Protein AF-F4WHQ5-F1 (afdb_monomer)

pLDDT: mean 81.62, std 13.64, range [34.94, 96.69]

Solvent-accessible surface area (backbone atoms only — not comparable to full-atom values): 12099 Å² total; per-residue (Å²): 137,85,80,52,72,68,59,52,54,53,51,53,51,46,47,73,72,69,55,83,74,85,75,80,76,93,69,87,70,85,76,71,84,60,76,42,69,69,52,53,50,53,53,50,54,50,41,74,75,41,78,82,66,47,67,65,56,49,30,57,70,75,39,78,72,70,38,55,60,64,52,55,51,46,45,39,38,71,75,65,67,49,73,89,80,78,83,80,85,61,77,94,73,68,54,71,67,56,50,51,51,53,52,50,35,59,74,70,68,55,85,80,76,92,74,71,85,93,45,50,73,76,32,66,57,60,64,48,50,46,50,54,47,50,60,74,51,54,96,61,88,70,97,46,71,66,58,50,51,51,53,48,50,48,57,61,69,69,59,49,70,66,55,52,54,51,50,56,53,51,50,52,53,44,55,53,49,27,59,76,55,74,68,49,83,80,78,76,88,86,120

Secondary structure (DSSP, 8-state):
----HHHHHHHHHHHHTT----SPP---PPP-TT--HHHHHHHHHHHHH-TT--HHHHHHHHHTTSS-HHHHHHHHHHTS---------S-SS--HHHHHHHHHHHHTTPPPPP--TT-GGG-HIIIIIHHHHHHHHTT---SSHHHHHHHHHHHHHT--HHHHHHHHHHHHHHHHHHHHTTT--------

Mean predicted aligned error: 18.32 Å

InterPro domains:
  IPR036397 Ribonuclease H superfamily [G3DSA:3.30.420.10] (63-187)
  IPR052709 Transposase-Methyltransferase Hybrid [PTHR46060] (4-107)

Sequence (191 aa):
MNLSRARVFEWFKRFQDSREDVEDDSRPGRPSTSKTDDNIETIGNLIRSDRRLSIRAIDETVGCGWIDKECVRQILHNNFNMKKVCAKMVPKILTFEQQEARKNLSKYSISVLDHPPYSPDLAPCDFYLFPKVKSALKGTRFESVEAVKEKAARVLKELTEEDFQHCFKQWKIRMERCRDRGGVYIEGDNK

Radius of gyration: 34.53 Å; Cα contacts (8 Å, |Δi|>4): 87; chains: 1; bounding box: 89×27×87 Å

Foldseek 3Di:
DDDDPVRVVVVVVVVVVPPPDPDDPDDDDDPPPQPDPVLLVLLVVVCVVPVPDDLVNSCCPRPVNPHDSVSSVCSCCPVVVDDDDDPPPDDPDDDPVRVVVVVVCVVVVPDDDDDDPPALVLPLCNVPVVVQLCVQCPPDDDPDPVRSVVSSVVSVVPDDPVSVVVSVVVNVVSVVVCVVVVNDHDPDPDD

Structure (mmCIF, N/CA/C/O backbone):
data_AF-F4WHQ5-F1
#
_entry.id   AF-F4WHQ5-F1
#
loop_
_atom_site.group_PDB
_atom_site.id
_atom_site.type_symbol
_atom_site.label_atom_id
_atom_site.label_alt_id
_atom_site.label_comp_id
_atom_site.label_asym_id
_atom_site.label_entity_id
_atom_site.label_seq_id
_atom_site.pdbx_PDB_ins_code
_atom_site.Cartn_x
_atom_site.Cartn_y
_atom_site.Cartn_z
_atom_site.occupancy
_atom_site.B_iso_or_equiv
_atom_site.auth_seq_id
_atom_site.auth_comp_id
_atom_site.auth_asym_id
_atom_site.auth_atom_id
_atom_site.pdbx_PDB_model_num
ATOM 1 N N . MET A 1 1 ? 67.402 -5.391 -34.324 1.00 41.03 1 MET A N 1
ATOM 2 C CA . MET A 1 1 ? 66.263 -5.677 -35.224 1.00 41.03 1 MET A CA 1
ATOM 3 C C . MET A 1 1 ? 66.829 -6.079 -36.575 1.00 41.03 1 MET A C 1
ATOM 5 O O . MET A 1 1 ? 67.510 -5.259 -37.169 1.00 41.03 1 MET A O 1
ATOM 9 N N . ASN A 1 2 ? 66.611 -7.313 -37.038 1.00 51.38 2 ASN A N 1
ATOM 10 C CA . ASN A 1 2 ? 67.012 -7.732 -38.387 1.00 51.38 2 ASN A CA 1
ATOM 11 C C . ASN A 1 2 ? 65.803 -7.599 -39.320 1.00 51.38 2 ASN A C 1
ATOM 13 O O . ASN A 1 2 ? 64.806 -8.295 -39.125 1.00 51.38 2 ASN A O 1
ATOM 17 N N . LEU A 1 3 ? 65.870 -6.696 -40.303 1.00 68.38 3 LEU A N 1
ATOM 18 C CA . LEU A 1 3 ? 64.883 -6.648 -41.384 1.00 68.38 3 LEU A CA 1
ATOM 19 C C . LEU A 1 3 ? 65.030 -7.904 -42.253 1.00 68.38 3 LEU A C 1
ATOM 21 O O . LEU A 1 3 ? 66.141 -8.326 -42.573 1.00 68.38 3 LEU A O 1
ATOM 25 N N . SER A 1 4 ? 63.910 -8.508 -42.649 1.00 80.88 4 SER A N 1
ATOM 26 C CA . SER A 1 4 ? 63.929 -9.673 -43.536 1.00 80.88 4 SER A CA 1
ATOM 27 C C . SER A 1 4 ? 64.404 -9.285 -44.940 1.00 80.88 4 SER A C 1
ATOM 29 O O . SER A 1 4 ? 64.131 -8.184 -45.419 1.00 80.88 4 SER A O 1
ATOM 31 N N . ARG A 1 5 ? 65.077 -10.208 -45.643 1.00 77.94 5 ARG A N 1
ATOM 32 C CA . ARG A 1 5 ? 65.596 -9.977 -47.005 1.00 77.94 5 ARG A CA 1
ATOM 33 C C . ARG A 1 5 ? 64.512 -9.459 -47.961 1.00 77.94 5 ARG A C 1
ATOM 35 O O . ARG A 1 5 ? 64.773 -8.541 -48.725 1.00 77.94 5 ARG A O 1
ATOM 42 N N . ALA A 1 6 ? 63.287 -9.976 -47.865 1.00 77.19 6 ALA A N 1
ATOM 43 C CA . ALA A 1 6 ? 62.153 -9.519 -48.673 1.00 77.19 6 ALA A CA 1
ATOM 44 C C . ALA A 1 6 ? 61.799 -8.040 -48.425 1.00 77.19 6 ALA A C 1
ATOM 46 O O . ALA A 1 6 ? 61.630 -7.287 -49.380 1.00 77.19 6 ALA A O 1
ATOM 47 N N . ARG A 1 7 ? 61.769 -7.607 -47.156 1.00 76.75 7 ARG A N 1
ATOM 48 C CA . ARG A 1 7 ? 61.522 -6.204 -46.783 1.00 76.75 7 ARG A CA 1
ATOM 49 C C . ARG A 1 7 ? 62.624 -5.283 -47.302 1.00 76.75 7 ARG A C 1
ATOM 51 O O . ARG A 1 7 ? 62.324 -4.184 -47.745 1.00 76.75 7 ARG A O 1
ATOM 58 N N . VAL A 1 8 ? 63.879 -5.737 -47.287 1.00 78.12 8 VAL A N 1
ATOM 59 C CA . VAL A 1 8 ? 65.016 -4.968 -47.820 1.00 78.12 8 VAL A CA 1
ATOM 60 C C . VAL A 1 8 ? 64.894 -4.771 -49.334 1.00 78.12 8 VAL A C 1
ATOM 62 O O . VAL A 1 8 ? 65.074 -3.656 -49.811 1.00 78.12 8 VAL A O 1
ATOM 65 N N . PHE A 1 9 ? 64.537 -5.814 -50.090 1.00 82.31 9 PHE A N 1
ATOM 66 C CA . PHE A 1 9 ? 64.338 -5.700 -51.542 1.00 82.31 9 PHE A CA 1
ATOM 67 C C . PHE A 1 9 ? 63.131 -4.831 -51.912 1.00 82.31 9 PHE A C 1
ATOM 69 O O . PHE A 1 9 ? 63.199 -4.072 -52.874 1.00 82.31 9 PHE A O 1
ATOM 76 N N . GLU A 1 10 ? 62.045 -4.909 -51.143 1.00 79.12 10 GLU A N 1
ATOM 77 C CA . GLU A 1 10 ? 60.871 -4.054 -51.334 1.00 79.12 10 GLU A CA 1
ATOM 78 C C . GLU A 1 10 ? 61.208 -2.574 -51.104 1.00 79.12 10 GLU A C 1
ATOM 80 O O . GLU A 1 10 ? 60.866 -1.731 -51.930 1.00 79.12 10 GLU A O 1
ATOM 85 N N . TRP A 1 11 ? 61.937 -2.263 -50.028 1.00 74.88 11 TRP A N 1
ATOM 86 C CA . TRP A 1 11 ? 62.406 -0.905 -49.745 1.00 74.88 11 TRP A CA 1
ATOM 87 C C . TRP A 1 11 ? 63.387 -0.394 -50.802 1.00 74.88 11 TRP A C 1
ATOM 89 O O . TRP A 1 11 ? 63.248 0.733 -51.263 1.00 74.88 11 TRP A O 1
ATOM 99 N N . PHE A 1 12 ? 64.334 -1.229 -51.235 1.00 79.88 12 PHE A N 1
ATOM 100 C CA . PHE A 1 12 ? 65.288 -0.873 -52.287 1.00 79.88 12 PHE A CA 1
ATOM 101 C C . PHE A 1 12 ? 64.588 -0.549 -53.615 1.00 79.88 12 PHE A C 1
ATOM 103 O O . PHE A 1 12 ? 64.932 0.432 -54.270 1.00 79.88 12 PHE A O 1
ATOM 110 N N . LYS A 1 13 ? 63.563 -1.328 -53.984 1.00 82.25 13 LYS A N 1
ATOM 111 C CA . LYS A 1 13 ? 62.758 -1.077 -55.185 1.00 82.25 13 LYS A CA 1
ATOM 112 C C . LYS A 1 13 ? 61.955 0.224 -55.070 1.00 82.25 13 LYS A C 1
ATOM 114 O O . LYS A 1 13 ? 62.000 1.044 -55.976 1.00 82.25 13 LYS A O 1
ATOM 119 N N . ARG A 1 14 ? 61.295 0.454 -53.928 1.00 76.38 14 ARG A N 1
ATOM 120 C CA . ARG A 1 14 ? 60.548 1.698 -53.655 1.00 76.38 14 ARG A CA 1
ATOM 121 C C . ARG A 1 14 ? 61.443 2.944 -53.670 1.00 76.38 14 ARG A C 1
ATOM 123 O O . ARG A 1 14 ? 60.988 4.005 -54.078 1.00 76.38 14 ARG A O 1
ATOM 130 N N . PHE A 1 15 ? 62.701 2.811 -53.251 1.00 78.00 15 PHE A N 1
ATOM 131 C CA . PHE A 1 15 ? 63.693 3.885 -53.307 1.00 78.00 15 PHE A CA 1
ATOM 132 C C . PHE A 1 15 ? 64.170 4.172 -54.742 1.00 78.00 15 PHE A C 1
ATOM 134 O O . PHE A 1 15 ? 64.308 5.332 -55.115 1.00 78.00 15 PHE A O 1
ATOM 141 N N . GLN A 1 16 ? 64.375 3.138 -55.572 1.00 79.62 16 GLN A N 1
ATOM 142 C CA . GLN A 1 16 ? 64.683 3.320 -57.001 1.00 79.62 16 GLN A CA 1
ATOM 143 C C . GLN A 1 16 ? 63.534 3.981 -57.778 1.00 79.62 16 GLN A C 1
ATOM 145 O O . GLN A 1 16 ? 63.801 4.748 -58.698 1.00 79.62 16 GLN A O 1
ATOM 150 N N . ASP A 1 17 ? 62.285 3.746 -57.368 1.00 81.31 17 ASP A N 1
ATOM 151 C CA . ASP A 1 17 ? 61.075 4.332 -57.965 1.00 81.31 17 ASP A CA 1
ATOM 152 C C . ASP A 1 17 ? 60.758 5.760 -57.434 1.00 81.31 17 ASP A C 1
ATOM 154 O O . ASP A 1 17 ? 59.612 6.205 -57.460 1.00 81.31 17 ASP A O 1
ATOM 158 N N . SER A 1 18 ? 61.776 6.495 -56.959 1.00 73.19 18 SER A N 1
ATOM 159 C CA . SER A 1 18 ? 61.726 7.912 -56.538 1.00 73.19 18 SER A CA 1
ATOM 160 C C . SER A 1 18 ? 60.845 8.255 -55.321 1.00 73.19 18 SER A C 1
ATOM 162 O O . SER A 1 18 ? 60.435 9.407 -55.164 1.00 73.19 18 SER A O 1
ATOM 164 N N . ARG A 1 19 ? 60.575 7.312 -54.403 1.00 63.03 19 ARG A N 1
ATOM 165 C CA . ARG A 1 19 ? 59.965 7.648 -53.098 1.00 63.03 19 ARG A CA 1
ATOM 166 C C . ARG A 1 19 ? 61.016 8.277 -52.172 1.00 63.03 19 ARG A C 1
ATOM 168 O O . ARG A 1 19 ? 61.774 7.563 -51.522 1.00 63.03 19 ARG A O 1
ATOM 175 N N . GLU A 1 20 ? 61.036 9.606 -52.101 1.00 64.12 20 GLU A N 1
ATOM 176 C CA . GLU A 1 20 ? 61.894 10.384 -51.181 1.00 64.12 20 GLU A CA 1
ATOM 177 C C . GLU A 1 20 ? 61.248 10.631 -49.803 1.00 64.12 20 GLU A C 1
ATOM 179 O O . GLU A 1 20 ? 61.899 11.126 -48.885 1.00 64.12 20 GLU A O 1
ATOM 184 N N . ASP A 1 21 ? 59.973 10.266 -49.643 1.00 70.69 21 ASP A N 1
ATOM 185 C CA . ASP A 1 21 ? 59.216 10.450 -48.406 1.00 70.69 21 ASP A CA 1
ATOM 186 C C . ASP A 1 21 ? 59.490 9.327 -47.383 1.00 70.69 21 ASP A C 1
ATOM 188 O O . ASP A 1 21 ? 59.456 8.131 -47.709 1.00 70.69 21 ASP A O 1
ATOM 192 N N . VAL A 1 22 ? 59.761 9.725 -46.138 1.00 65.38 22 VAL A N 1
ATOM 193 C CA . VAL A 1 22 ? 60.083 8.851 -44.994 1.00 65.38 22 VAL A CA 1
ATOM 194 C C . VAL A 1 22 ? 58.830 8.514 -44.179 1.00 65.38 22 VAL A C 1
ATOM 196 O O . VAL A 1 22 ? 58.865 7.607 -43.346 1.00 65.38 22 VAL A O 1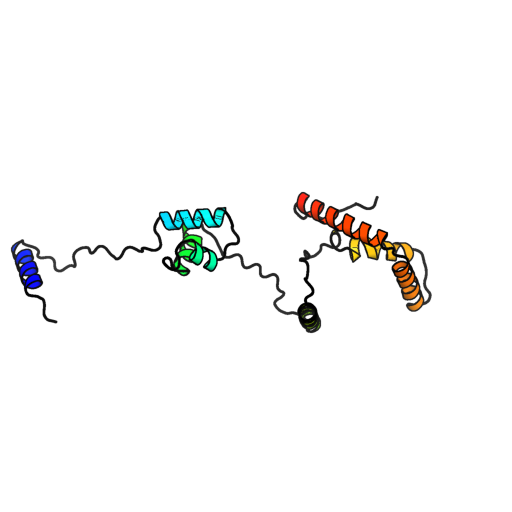
ATOM 199 N N . GLU A 1 23 ? 57.710 9.186 -44.445 1.00 72.94 23 GLU A N 1
ATOM 200 C CA . GLU A 1 23 ? 56.469 8.969 -43.713 1.00 72.94 23 GLU A CA 1
ATOM 201 C C . GLU A 1 23 ? 55.871 7.572 -43.955 1.00 72.94 23 GLU A C 1
ATOM 203 O O . GLU A 1 23 ? 56.047 6.924 -45.001 1.00 72.94 23 GLU A O 1
ATOM 208 N N . ASP A 1 24 ? 55.176 7.081 -42.929 1.00 65.19 24 ASP A N 1
ATOM 209 C CA . ASP A 1 24 ? 54.508 5.782 -42.937 1.00 65.19 24 ASP A CA 1
ATOM 210 C C . ASP A 1 24 ? 53.312 5.824 -43.911 1.00 65.19 24 ASP A C 1
ATOM 212 O O . ASP A 1 24 ? 52.454 6.704 -43.824 1.00 65.19 24 ASP A O 1
ATOM 216 N N . ASP A 1 25 ? 53.217 4.850 -44.826 1.00 69.75 25 ASP A N 1
ATOM 217 C CA . ASP A 1 25 ? 52.047 4.725 -45.707 1.00 69.75 25 ASP A CA 1
ATOM 218 C C . ASP A 1 25 ? 50.762 4.583 -44.872 1.00 69.75 25 ASP A C 1
ATOM 220 O O . ASP A 1 25 ? 50.755 3.942 -43.815 1.00 69.75 25 ASP A O 1
ATOM 224 N N . SER A 1 26 ? 49.645 5.116 -45.379 1.00 61.72 26 SER A N 1
ATOM 225 C CA . SER A 1 26 ? 48.336 4.967 -44.735 1.00 61.72 26 SER A CA 1
ATOM 226 C C . SER A 1 26 ? 48.018 3.492 -44.481 1.00 61.72 26 SER A C 1
ATOM 228 O O . SER A 1 26 ? 47.812 2.707 -45.408 1.00 61.72 26 SER A O 1
ATOM 230 N N . ARG A 1 27 ? 47.960 3.108 -43.202 1.00 67.81 27 ARG A N 1
ATOM 231 C CA . ARG A 1 27 ? 47.575 1.757 -42.783 1.00 67.81 27 ARG A CA 1
ATOM 232 C C . ARG A 1 27 ? 46.071 1.727 -42.510 1.00 67.81 27 ARG A C 1
ATOM 234 O O . ARG A 1 27 ? 45.597 2.560 -41.736 1.00 67.81 27 ARG A O 1
ATOM 241 N N . PRO A 1 28 ? 45.308 0.764 -43.053 1.00 53.25 28 PRO A N 1
ATOM 242 C CA . PRO A 1 28 ? 43.952 0.531 -42.581 1.00 53.25 28 PRO A CA 1
ATOM 243 C C . PRO A 1 28 ? 44.035 0.075 -41.119 1.00 53.25 28 PRO A C 1
ATOM 245 O O . PRO A 1 28 ? 44.588 -0.981 -40.808 1.00 53.25 28 PRO A O 1
ATOM 248 N N . GLY A 1 29 ? 43.551 0.912 -40.199 1.00 58.12 29 GLY A N 1
ATOM 249 C CA . GLY A 1 29 ? 43.440 0.553 -38.788 1.00 58.12 29 GLY A CA 1
ATOM 250 C C . GLY A 1 29 ? 42.530 -0.665 -38.590 1.00 58.12 29 GLY A C 1
ATOM 251 O O . GLY A 1 29 ? 41.719 -1.003 -39.451 1.00 58.12 29 GLY A O 1
ATOM 252 N N . ARG A 1 30 ? 42.647 -1.334 -37.437 1.00 51.53 30 ARG A N 1
ATOM 253 C CA . ARG A 1 30 ? 41.780 -2.469 -37.080 1.00 51.53 30 ARG A CA 1
ATOM 254 C C . ARG A 1 30 ? 40.311 -2.007 -37.043 1.00 51.53 30 ARG A C 1
ATOM 256 O O . ARG A 1 30 ? 40.007 -1.126 -36.237 1.00 51.53 30 ARG A O 1
ATOM 26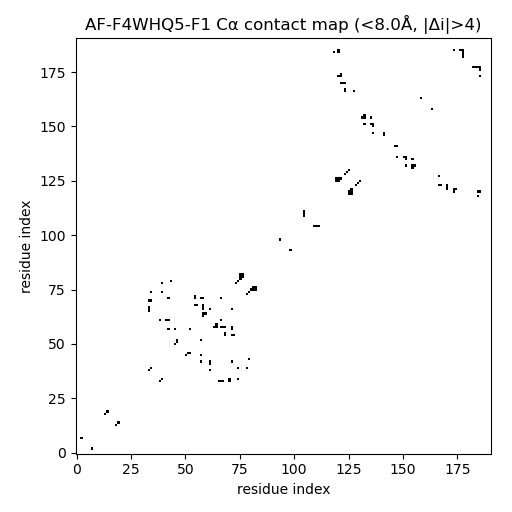3 N N . PRO A 1 31 ? 39.395 -2.594 -37.834 1.00 51.84 31 PRO A N 1
ATOM 264 C CA . PRO A 1 31 ? 37.973 -2.282 -37.734 1.00 51.84 31 PRO A CA 1
ATOM 265 C C . PRO A 1 31 ? 37.464 -2.608 -36.328 1.00 51.84 31 PRO A C 1
ATOM 267 O O . PRO A 1 31 ? 37.788 -3.662 -35.774 1.00 51.84 31 PRO A O 1
ATOM 270 N N . SER A 1 32 ? 36.671 -1.715 -35.734 1.00 52.25 32 SER A N 1
ATOM 271 C CA . SER A 1 32 ? 35.958 -2.016 -34.492 1.00 52.25 32 SER A CA 1
ATOM 272 C C . SER A 1 32 ? 34.839 -3.006 -34.821 1.00 52.25 32 SER A C 1
ATOM 274 O O . SER A 1 32 ? 33.744 -2.611 -35.203 1.00 52.25 32 SER A O 1
ATOM 276 N N . THR A 1 33 ? 35.127 -4.304 -34.716 1.00 56.88 33 THR A N 1
ATOM 277 C CA . THR A 1 33 ? 34.205 -5.396 -35.085 1.00 56.88 33 THR A CA 1
ATOM 278 C C . THR A 1 33 ? 32.921 -5.431 -34.251 1.00 56.88 33 THR A C 1
ATOM 280 O O . THR A 1 33 ? 32.013 -6.194 -34.559 1.00 56.88 33 THR A O 1
ATOM 283 N N . SER A 1 34 ? 32.834 -4.639 -33.180 1.00 60.19 34 SER A N 1
ATOM 284 C CA . SER A 1 34 ? 31.716 -4.656 -32.240 1.00 60.19 34 SER A CA 1
ATOM 285 C C . SER A 1 34 ? 30.614 -3.632 -32.552 1.00 60.19 34 SER A C 1
ATOM 287 O O . SER A 1 34 ? 29.495 -3.820 -32.078 1.00 60.19 34 SER A O 1
ATOM 289 N N . LYS A 1 35 ? 30.872 -2.603 -33.376 1.00 69.00 35 LYS A N 1
ATOM 290 C CA . LYS A 1 35 ? 29.912 -1.528 -33.728 1.00 69.00 35 LYS A CA 1
ATOM 291 C C . LYS A 1 35 ? 29.462 -1.564 -35.194 1.00 69.00 35 LYS A C 1
ATOM 293 O O . LYS A 1 35 ? 29.373 -0.523 -35.836 1.00 69.00 35 LYS A O 1
ATOM 298 N N . THR A 1 36 ? 29.227 -2.750 -35.736 1.00 77.25 36 THR A N 1
ATOM 299 C CA . THR A 1 36 ? 28.633 -2.900 -37.072 1.00 77.25 36 THR A CA 1
ATOM 300 C C . THR A 1 36 ? 27.170 -2.448 -37.062 1.00 77.25 36 THR A C 1
ATOM 302 O O . THR A 1 36 ? 26.495 -2.590 -36.039 1.00 77.25 36 THR A O 1
ATOM 305 N N . ASP A 1 37 ? 26.667 -1.951 -38.192 1.00 78.31 37 ASP A N 1
ATOM 306 C CA . ASP A 1 37 ? 25.262 -1.547 -38.345 1.00 78.31 37 ASP A CA 1
ATOM 307 C C . ASP A 1 37 ? 24.284 -2.688 -38.008 1.00 78.31 37 ASP A C 1
ATOM 309 O O . ASP A 1 37 ? 23.310 -2.460 -37.292 1.00 78.31 37 ASP A O 1
ATOM 313 N N . ASP A 1 38 ? 24.620 -3.933 -38.365 1.00 81.44 38 ASP A N 1
ATOM 314 C CA . ASP A 1 38 ? 23.852 -5.139 -38.011 1.00 81.44 38 ASP A CA 1
ATOM 315 C C . ASP A 1 38 ? 23.676 -5.311 -36.488 1.00 81.44 38 ASP A C 1
ATOM 317 O O . ASP A 1 38 ? 22.600 -5.665 -35.992 1.00 81.44 38 ASP A O 1
ATOM 321 N N . ASN A 1 39 ? 24.726 -5.019 -35.711 1.00 79.56 39 ASN A N 1
ATOM 322 C CA . ASN A 1 39 ? 24.683 -5.113 -34.249 1.00 79.56 39 ASN A CA 1
ATOM 323 C C . ASN A 1 39 ? 23.812 -4.002 -33.660 1.00 79.56 39 ASN A C 1
ATOM 325 O O . ASN A 1 39 ? 23.069 -4.230 -32.703 1.00 79.56 39 ASN A O 1
ATOM 329 N N . ILE A 1 40 ? 23.900 -2.796 -34.229 1.00 83.25 40 ILE A N 1
ATOM 330 C CA . ILE A 1 40 ? 23.085 -1.650 -33.819 1.00 83.25 40 ILE A CA 1
ATOM 331 C C . ILE A 1 40 ? 21.609 -1.953 -34.090 1.00 83.25 40 ILE A C 1
ATOM 333 O O . ILE A 1 40 ? 20.775 -1.745 -33.207 1.00 83.25 40 ILE A O 1
ATOM 337 N N . GLU A 1 41 ? 21.283 -2.499 -35.261 1.00 85.94 41 GLU A N 1
ATOM 338 C CA . GLU A 1 41 ? 19.919 -2.884 -35.617 1.00 85.94 41 GLU A CA 1
ATOM 339 C C . GLU A 1 41 ? 19.372 -3.975 -34.688 1.00 85.94 41 GLU A C 1
ATOM 341 O O . GLU A 1 41 ? 18.280 -3.824 -34.131 1.00 85.94 41 GLU A O 1
ATOM 346 N N . THR A 1 42 ? 20.153 -5.028 -34.440 1.00 85.94 42 THR A N 1
ATOM 347 C CA . THR A 1 42 ? 19.757 -6.139 -33.562 1.00 85.94 42 THR A CA 1
ATOM 348 C C . THR A 1 42 ? 19.489 -5.662 -32.132 1.00 85.94 42 THR A C 1
ATOM 350 O O . THR A 1 42 ? 18.442 -5.966 -31.552 1.00 85.94 42 THR A O 1
ATOM 353 N N . ILE A 1 43 ? 20.390 -4.845 -31.573 1.00 86.06 43 ILE A N 1
ATOM 354 C CA . ILE A 1 43 ? 20.209 -4.220 -30.254 1.00 86.06 43 ILE A CA 1
ATOM 355 C C . ILE A 1 43 ? 18.957 -3.332 -30.250 1.00 86.06 43 ILE A C 1
ATOM 357 O O . ILE A 1 43 ? 18.161 -3.388 -29.310 1.00 86.06 43 ILE A O 1
ATOM 361 N N . GLY A 1 44 ? 18.739 -2.552 -31.311 1.00 85.44 44 GLY A N 1
ATOM 362 C CA . GLY A 1 44 ? 17.551 -1.718 -31.474 1.00 85.44 44 GLY A CA 1
ATOM 363 C C . GLY A 1 44 ? 16.250 -2.523 -31.448 1.00 85.44 44 GLY A C 1
ATOM 364 O O . GLY A 1 44 ? 15.306 -2.144 -30.755 1.00 85.44 44 GLY A O 1
ATOM 365 N N . ASN A 1 45 ? 16.204 -3.653 -32.152 1.00 87.81 45 ASN A N 1
ATOM 366 C CA . ASN A 1 45 ? 15.037 -4.537 -32.192 1.00 87.81 45 ASN A CA 1
ATOM 367 C C . ASN A 1 45 ? 14.735 -5.151 -30.815 1.00 87.81 45 ASN A C 1
ATOM 369 O O . ASN A 1 45 ? 13.575 -5.180 -30.393 1.00 87.81 45 ASN A O 1
ATOM 373 N N . LEU A 1 46 ? 15.770 -5.559 -30.074 1.00 87.06 46 LEU A N 1
ATOM 374 C CA . LEU A 1 46 ? 15.619 -6.102 -28.720 1.00 87.06 46 LEU A CA 1
ATOM 375 C C . LEU A 1 46 ? 15.056 -5.071 -27.742 1.00 87.06 46 LEU A C 1
ATOM 377 O O . LEU A 1 46 ? 14.114 -5.366 -27.013 1.00 87.06 46 LEU A O 1
ATOM 381 N N . ILE A 1 47 ? 15.575 -3.843 -27.764 1.00 85.81 47 ILE A N 1
ATOM 382 C CA . ILE A 1 47 ? 15.110 -2.770 -26.873 1.00 85.81 47 ILE A CA 1
ATOM 383 C C . ILE A 1 47 ? 13.674 -2.354 -27.195 1.00 85.81 47 ILE A C 1
ATOM 385 O O . ILE A 1 47 ? 12.905 -2.048 -26.283 1.00 85.81 47 ILE A O 1
ATOM 389 N N . ARG A 1 48 ? 13.309 -2.299 -28.485 1.00 84.44 48 ARG A N 1
ATOM 390 C CA . ARG A 1 48 ? 11.932 -1.982 -28.894 1.00 84.44 48 ARG A CA 1
ATOM 391 C C . ARG A 1 48 ? 10.950 -3.071 -28.459 1.00 84.44 48 ARG A C 1
ATOM 393 O O . ARG A 1 48 ? 9.810 -2.741 -28.151 1.00 84.44 48 ARG A O 1
ATOM 400 N N . SER A 1 49 ? 11.401 -4.323 -28.403 1.00 85.31 49 SER A N 1
ATOM 401 C CA . SER A 1 49 ? 10.606 -5.453 -27.910 1.00 85.31 49 SER A CA 1
ATOM 402 C C . SER A 1 49 ? 10.464 -5.427 -26.385 1.00 85.31 49 SER A C 1
ATOM 404 O O . SER A 1 49 ? 9.356 -5.546 -25.871 1.00 85.31 49 SER A O 1
ATOM 406 N N . ASP A 1 50 ? 11.564 -5.215 -25.655 1.00 80.00 50 ASP A N 1
ATOM 407 C CA . ASP A 1 50 ? 11.554 -5.045 -24.202 1.00 80.00 50 ASP A CA 1
ATOM 408 C C . ASP A 1 50 ? 12.577 -3.994 -23.737 1.00 80.00 50 ASP A C 1
ATOM 410 O O . ASP A 1 50 ? 13.792 -4.204 -23.685 1.00 80.00 50 ASP A O 1
ATOM 414 N N . ARG A 1 51 ? 12.055 -2.841 -23.304 1.00 79.88 51 ARG A N 1
ATOM 415 C CA . ARG A 1 51 ? 12.853 -1.716 -22.799 1.00 79.88 51 ARG A CA 1
ATOM 416 C C . ARG A 1 51 ? 13.482 -1.985 -21.421 1.00 79.88 51 ARG A C 1
ATOM 418 O O . ARG A 1 51 ? 14.307 -1.190 -20.969 1.00 79.88 51 ARG A O 1
ATOM 425 N N . ARG A 1 52 ? 13.089 -3.055 -20.721 1.00 79.88 52 ARG A N 1
ATOM 426 C CA . ARG A 1 52 ? 13.596 -3.413 -19.383 1.00 79.88 52 ARG A CA 1
ATOM 427 C C . ARG A 1 52 ? 14.819 -4.328 -19.425 1.00 79.88 52 ARG A C 1
ATOM 429 O O . ARG A 1 52 ? 15.391 -4.599 -18.367 1.00 79.88 52 ARG A O 1
ATOM 436 N N . LEU A 1 53 ? 15.241 -4.771 -20.611 1.00 83.00 53 LEU A N 1
ATOM 437 C CA . LEU A 1 53 ? 16.404 -5.637 -20.765 1.00 83.00 53 LEU A CA 1
ATOM 438 C C . LEU A 1 53 ? 17.668 -4.999 -20.177 1.00 83.00 53 LEU A C 1
ATOM 440 O O . LEU A 1 53 ? 17.991 -3.829 -20.398 1.00 83.00 53 LEU A O 1
ATOM 444 N N . SER A 1 54 ? 18.403 -5.796 -19.404 1.00 83.94 54 SER A N 1
ATOM 445 C CA . SER A 1 54 ? 19.686 -5.375 -18.851 1.00 83.94 54 SER A CA 1
ATOM 446 C C . SER A 1 54 ? 20.785 -5.451 -19.912 1.00 83.94 54 SER A C 1
ATOM 448 O O . SER A 1 54 ? 20.722 -6.277 -20.817 1.00 83.94 54 SER A O 1
ATOM 450 N N . ILE A 1 55 ? 21.853 -4.661 -19.753 1.00 84.12 55 ILE A N 1
ATOM 451 C CA . ILE A 1 55 ? 23.041 -4.732 -20.628 1.00 84.12 55 ILE A CA 1
ATOM 452 C C . ILE A 1 55 ? 23.594 -6.166 -20.708 1.00 84.12 55 ILE A C 1
ATOM 454 O O . ILE A 1 55 ? 24.046 -6.578 -21.767 1.00 84.12 55 ILE A O 1
ATOM 458 N N . ARG A 1 56 ? 23.526 -6.934 -19.607 1.00 82.94 56 ARG A N 1
ATOM 459 C CA . ARG A 1 56 ? 23.963 -8.340 -19.573 1.00 82.94 56 ARG A CA 1
ATOM 460 C C . ARG A 1 56 ? 23.058 -9.248 -20.405 1.00 82.94 56 ARG A C 1
ATOM 462 O O . ARG A 1 56 ? 23.568 -10.056 -21.159 1.00 82.94 56 ARG A O 1
ATOM 469 N N . ALA A 1 57 ? 21.742 -9.068 -20.309 1.00 83.12 57 ALA A N 1
ATOM 470 C CA . ALA A 1 57 ? 20.790 -9.845 -21.100 1.00 83.12 57 ALA A CA 1
ATOM 471 C C . ALA A 1 57 ? 20.930 -9.544 -22.601 1.00 83.12 57 ALA A C 1
ATOM 473 O O . ALA A 1 57 ? 20.864 -10.450 -23.423 1.00 83.12 57 ALA A O 1
ATOM 474 N N . ILE A 1 58 ? 21.169 -8.278 -22.963 1.00 84.31 58 ILE A N 1
ATOM 475 C CA . ILE A 1 58 ? 21.396 -7.876 -24.358 1.00 84.31 58 ILE A CA 1
ATOM 476 C C . ILE A 1 58 ? 22.698 -8.491 -24.888 1.00 84.31 58 ILE A C 1
ATOM 478 O O . ILE A 1 58 ? 22.692 -9.071 -25.965 1.00 84.31 58 ILE A O 1
ATOM 482 N N . ASP A 1 59 ? 23.788 -8.421 -24.122 1.00 81.94 59 ASP A N 1
ATOM 483 C CA . ASP A 1 59 ? 25.068 -9.077 -24.438 1.00 81.94 59 ASP A CA 1
ATOM 484 C C . ASP A 1 59 ? 24.899 -10.594 -24.671 1.00 81.94 59 ASP A C 1
ATOM 486 O O . ASP A 1 59 ? 25.283 -11.124 -25.717 1.00 81.94 59 ASP A O 1
ATOM 490 N N . GLU A 1 60 ? 24.211 -11.280 -23.754 1.00 80.56 60 GLU A N 1
ATOM 491 C CA . GLU A 1 60 ? 23.918 -12.716 -23.855 1.00 80.56 60 GLU A CA 1
ATOM 492 C C . GLU A 1 60 ? 23.070 -13.066 -25.091 1.00 80.56 60 GLU A C 1
ATOM 494 O O . GLU A 1 60 ? 23.287 -14.113 -25.701 1.00 80.56 60 GLU A O 1
ATOM 499 N N . THR A 1 61 ? 22.147 -12.184 -25.490 1.00 76.12 61 THR A N 1
ATOM 500 C CA . THR A 1 61 ? 21.210 -12.419 -26.602 1.00 76.12 61 THR A CA 1
ATOM 501 C C . THR A 1 61 ? 21.806 -12.093 -27.971 1.00 76.12 61 THR A C 1
ATOM 503 O O . THR A 1 61 ? 21.542 -12.803 -28.936 1.00 76.12 61 THR A O 1
ATOM 506 N N . VAL A 1 62 ? 22.583 -11.010 -28.086 1.00 73.62 62 VAL A N 1
ATOM 507 C CA . VAL A 1 62 ? 23.057 -10.504 -29.387 1.00 73.62 62 VAL A CA 1
ATOM 508 C C . VAL A 1 62 ? 24.278 -11.266 -29.882 1.00 73.62 62 VAL A C 1
ATOM 510 O O . VAL A 1 62 ? 24.481 -11.347 -31.090 1.00 73.62 62 VAL A O 1
ATOM 513 N N . GLY A 1 63 ? 25.106 -11.820 -28.994 1.00 63.00 63 GLY A N 1
ATOM 514 C CA . GLY A 1 63 ? 26.404 -12.282 -29.470 1.00 63.00 63 GLY A CA 1
ATOM 515 C C . GLY A 1 63 ? 27.114 -13.368 -28.700 1.00 63.00 63 GLY A C 1
ATOM 516 O O . GLY A 1 63 ? 28.275 -13.565 -29.024 1.00 63.00 63 GLY A O 1
ATOM 517 N N . CYS A 1 64 ? 26.530 -14.049 -27.708 1.00 56.28 64 CYS A N 1
ATOM 518 C CA . CYS A 1 64 ? 27.245 -15.104 -26.966 1.00 56.28 64 CYS A CA 1
ATOM 519 C C . CYS A 1 64 ? 28.698 -14.700 -26.576 1.00 56.28 64 CYS A C 1
ATOM 521 O O . CYS A 1 64 ? 29.617 -15.515 -26.664 1.00 56.28 64 CYS A O 1
ATOM 523 N N . GLY A 1 65 ? 28.930 -13.423 -26.227 1.00 57.47 65 GLY A N 1
ATOM 524 C CA . GLY A 1 65 ? 30.250 -12.867 -25.887 1.00 57.47 65 GLY A CA 1
ATOM 525 C C . GLY A 1 65 ? 31.088 -12.233 -27.017 1.00 57.47 65 GLY A C 1
ATOM 526 O O . GLY A 1 65 ? 32.228 -11.854 -26.756 1.00 57.47 65 GLY A O 1
ATOM 527 N N . TRP A 1 66 ? 30.580 -12.081 -28.247 1.00 60.75 66 TRP A N 1
ATOM 528 C CA . TRP A 1 66 ? 31.297 -11.409 -29.354 1.00 60.75 66 TRP A CA 1
ATOM 529 C C . TRP A 1 66 ? 31.256 -9.874 -29.288 1.00 60.75 66 TRP A C 1
ATOM 531 O O . TRP A 1 66 ? 32.099 -9.202 -29.884 1.00 60.75 66 TRP A O 1
ATOM 541 N N . ILE A 1 67 ? 30.295 -9.311 -28.553 1.00 69.19 67 ILE A N 1
ATOM 542 C CA . ILE A 1 67 ? 30.156 -7.870 -28.329 1.00 69.19 67 ILE A CA 1
ATOM 543 C C . ILE A 1 67 ? 30.364 -7.624 -26.846 1.00 69.19 67 ILE A C 1
ATOM 545 O O . ILE A 1 67 ? 29.669 -8.187 -26.012 1.00 69.19 67 ILE A O 1
ATOM 549 N N . ASP A 1 68 ? 31.321 -6.778 -26.493 1.00 75.19 68 ASP A N 1
ATOM 550 C CA . ASP A 1 68 ? 31.569 -6.482 -25.093 1.00 75.19 68 ASP A CA 1
ATOM 551 C C . ASP A 1 68 ? 30.439 -5.620 -24.483 1.00 75.19 68 ASP A C 1
ATOM 553 O O . ASP A 1 68 ? 29.793 -4.803 -25.147 1.00 75.19 68 ASP A O 1
ATOM 557 N N . LYS A 1 69 ? 30.210 -5.774 -23.172 1.00 81.69 69 LYS A N 1
ATOM 558 C CA . LYS A 1 69 ? 29.182 -5.023 -22.414 1.00 81.69 69 LYS A CA 1
ATOM 559 C C . LYS A 1 69 ? 29.344 -3.510 -22.530 1.00 81.69 69 LYS A C 1
ATOM 561 O O . LYS A 1 69 ? 28.367 -2.767 -22.419 1.00 81.69 69 LYS A O 1
ATOM 566 N N . GLU A 1 70 ? 30.577 -3.054 -22.705 1.00 82.25 70 GLU A N 1
ATOM 567 C CA . GLU A 1 70 ? 30.898 -1.645 -22.849 1.00 82.25 70 GLU A CA 1
ATOM 568 C C . GLU A 1 70 ? 30.488 -1.134 -24.242 1.00 82.25 70 GLU A C 1
ATOM 570 O O . GLU A 1 70 ? 29.934 -0.041 -24.343 1.00 82.25 70 GLU A O 1
ATOM 575 N N . CYS A 1 71 ? 30.597 -1.947 -25.291 1.00 81.62 71 CYS A N 1
ATOM 576 C CA . CYS A 1 71 ? 30.055 -1.663 -26.613 1.00 81.62 71 CYS A CA 1
ATOM 577 C C . CYS A 1 71 ? 28.526 -1.565 -26.587 1.00 81.62 71 CYS A C 1
ATOM 579 O O . CYS A 1 71 ? 27.980 -0.568 -27.058 1.00 81.62 71 CYS A O 1
ATOM 581 N N . VAL A 1 72 ? 27.827 -2.509 -25.942 1.00 84.25 72 VAL A N 1
ATOM 582 C CA . VAL A 1 72 ? 26.364 -2.421 -25.757 1.00 84.25 72 VAL A CA 1
ATOM 583 C C . VAL A 1 72 ? 25.991 -1.119 -25.041 1.00 84.25 72 VAL A C 1
ATOM 585 O O . VAL A 1 72 ? 25.100 -0.392 -25.481 1.00 84.25 72 VAL A O 1
ATOM 588 N N . ARG A 1 73 ? 26.713 -0.762 -23.969 1.00 85.75 73 ARG A N 1
ATOM 589 C CA . ARG A 1 73 ? 26.513 0.508 -23.254 1.00 85.75 73 ARG A CA 1
ATOM 590 C C . ARG A 1 73 ? 26.733 1.720 -24.164 1.00 85.75 73 ARG A C 1
ATOM 592 O O . ARG A 1 73 ? 25.968 2.681 -24.088 1.00 85.75 73 ARG A O 1
ATOM 599 N N . GLN A 1 74 ? 27.771 1.697 -24.996 1.00 84.12 74 GLN A N 1
ATOM 600 C CA . GLN A 1 74 ? 28.092 2.782 -25.920 1.00 84.12 74 GLN A CA 1
ATOM 601 C C . GLN A 1 74 ? 27.062 2.911 -27.041 1.00 84.12 74 GLN A C 1
ATOM 603 O O . GLN A 1 74 ? 26.692 4.034 -27.354 1.00 84.12 74 GLN A O 1
ATOM 608 N N . ILE A 1 75 ? 26.555 1.810 -27.597 1.00 86.25 75 ILE A N 1
ATOM 609 C CA . ILE A 1 75 ? 25.495 1.825 -28.617 1.00 86.25 75 ILE A CA 1
ATOM 610 C C . ILE A 1 75 ? 24.206 2.405 -28.023 1.00 86.25 75 ILE A C 1
ATOM 612 O O . ILE A 1 75 ? 23.618 3.332 -28.581 1.00 86.25 75 ILE A O 1
ATOM 616 N N . LEU A 1 76 ? 23.810 1.938 -26.835 1.00 86.44 76 LEU A N 1
ATOM 617 C CA . LEU A 1 76 ? 22.659 2.478 -26.106 1.00 86.44 76 LEU A CA 1
ATOM 618 C C . LEU A 1 76 ? 22.776 3.989 -25.884 1.00 86.44 76 LEU A C 1
ATOM 620 O O . LEU A 1 76 ? 21.819 4.728 -26.104 1.00 86.44 76 LEU A O 1
ATOM 624 N N . HIS A 1 77 ? 23.950 4.451 -25.458 1.00 86.88 77 HIS A N 1
ATOM 625 C CA . HIS A 1 77 ? 24.169 5.853 -25.127 1.00 86.88 77 HIS A CA 1
ATOM 626 C C . HIS A 1 77 ? 24.339 6.746 -26.363 1.00 86.88 77 HIS A C 1
ATOM 628 O O . HIS A 1 77 ? 23.759 7.824 -26.416 1.00 86.88 77 HIS A O 1
ATOM 634 N N . ASN A 1 78 ? 25.128 6.323 -27.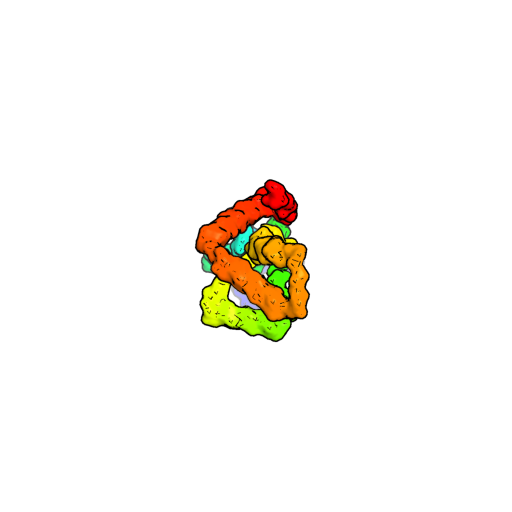348 1.00 86.50 78 ASN A N 1
ATOM 635 C CA . ASN A 1 78 ? 25.552 7.176 -28.458 1.00 86.50 78 ASN A CA 1
ATOM 636 C C . ASN A 1 78 ? 24.621 7.071 -29.670 1.00 86.50 78 ASN A C 1
ATOM 638 O O . ASN A 1 78 ? 24.366 8.084 -30.311 1.00 86.50 78 ASN A O 1
ATOM 642 N N . ASN A 1 79 ? 24.098 5.879 -29.978 1.00 87.75 79 ASN A N 1
ATOM 643 C C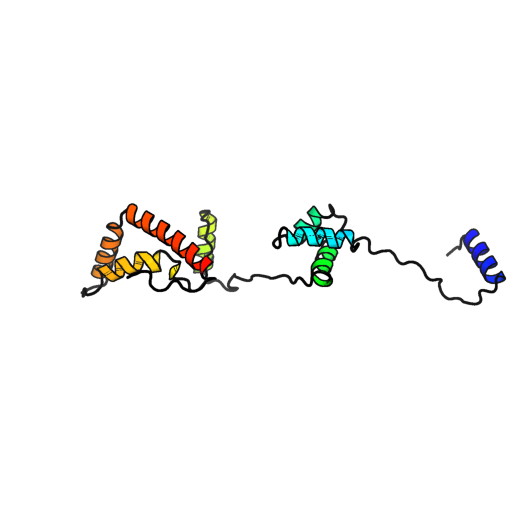A . ASN A 1 79 ? 23.222 5.667 -31.135 1.00 87.75 79 ASN A CA 1
ATOM 644 C C . ASN A 1 79 ? 21.746 5.852 -30.767 1.00 87.75 79 ASN A C 1
ATOM 646 O O . ASN A 1 79 ? 20.993 6.454 -31.525 1.00 87.75 79 ASN A O 1
ATOM 650 N N . PHE A 1 80 ? 21.335 5.370 -29.590 1.00 85.94 80 PHE A N 1
ATOM 651 C CA . PHE A 1 80 ? 19.937 5.439 -29.144 1.00 85.94 80 PHE A CA 1
ATOM 652 C C . PHE A 1 80 ? 19.653 6.559 -28.131 1.00 85.94 80 PHE A C 1
ATOM 654 O O . PHE A 1 80 ? 18.506 6.729 -27.718 1.00 85.94 80 PHE A O 1
ATOM 661 N N . ASN A 1 81 ? 20.671 7.326 -27.716 1.00 84.62 81 ASN A N 1
ATOM 662 C CA . ASN A 1 81 ? 20.563 8.398 -26.714 1.00 84.62 81 ASN A CA 1
ATOM 663 C C . ASN A 1 81 ? 19.878 7.953 -25.402 1.00 84.62 81 ASN A C 1
ATOM 665 O O . ASN A 1 81 ? 19.189 8.721 -24.723 1.00 84.62 81 ASN A O 1
ATOM 669 N N . MET A 1 82 ? 20.037 6.679 -25.038 1.00 83.56 82 MET A N 1
ATOM 670 C CA . MET A 1 82 ? 19.425 6.101 -23.851 1.00 83.56 82 MET A CA 1
ATOM 671 C C . MET A 1 82 ? 20.310 6.325 -22.631 1.00 83.56 82 MET A C 1
ATOM 673 O O . MET A 1 82 ? 21.501 6.010 -22.614 1.00 83.56 82 MET A O 1
ATOM 677 N N . LYS A 1 83 ? 19.698 6.824 -21.556 1.00 79.19 83 LYS A N 1
ATOM 678 C CA . LYS A 1 83 ? 20.348 7.001 -20.255 1.00 79.19 83 LYS A CA 1
ATOM 679 C C . LYS A 1 83 ? 19.838 5.960 -19.271 1.00 79.19 83 LYS A C 1
ATOM 681 O O . LYS A 1 83 ? 18.650 5.640 -19.245 1.00 79.19 83 LYS A O 1
ATOM 686 N N . LYS A 1 84 ? 20.735 5.456 -18.421 1.00 76.00 84 LYS A N 1
ATOM 687 C CA . LYS A 1 84 ? 20.359 4.572 -17.315 1.00 76.00 84 LYS A CA 1
ATOM 688 C C . LYS A 1 84 ? 19.466 5.342 -16.344 1.00 76.00 84 LYS A C 1
ATOM 690 O O . LYS A 1 84 ? 19.932 6.246 -15.653 1.00 76.00 84 LYS A O 1
ATOM 695 N N . VAL A 1 85 ? 18.200 4.947 -16.253 1.00 67.69 85 VAL A N 1
ATOM 696 C CA . VAL A 1 85 ? 17.289 5.449 -15.224 1.00 67.69 85 VAL A CA 1
ATOM 697 C C . VAL A 1 85 ? 17.480 4.592 -13.978 1.00 67.69 85 VAL A C 1
ATOM 699 O O . VAL A 1 85 ? 16.988 3.471 -13.886 1.00 67.69 85 VAL A O 1
ATOM 702 N N . CYS A 1 86 ? 18.240 5.099 -13.012 1.00 55.34 86 CYS A N 1
ATOM 703 C CA . CYS A 1 86 ? 18.276 4.509 -11.680 1.00 55.34 86 CYS A CA 1
ATOM 704 C C . CYS A 1 86 ? 17.033 4.980 -10.919 1.00 55.34 86 CYS A C 1
ATOM 706 O O . CYS A 1 86 ? 17.045 6.078 -10.363 1.00 55.34 86 CYS A O 1
ATOM 708 N N . ALA A 1 87 ? 15.981 4.162 -10.859 1.00 52.62 87 ALA A N 1
ATOM 709 C CA . ALA A 1 87 ? 14.888 4.382 -9.916 1.00 52.62 87 ALA A CA 1
ATOM 710 C C . ALA A 1 87 ? 15.412 4.139 -8.487 1.00 52.62 87 ALA A C 1
ATOM 712 O O . ALA A 1 87 ? 15.366 3.032 -7.958 1.00 52.62 87 ALA A O 1
ATOM 713 N N . LYS A 1 88 ? 15.996 5.166 -7.862 1.00 47.56 88 LYS A N 1
ATOM 714 C CA . LYS A 1 88 ? 16.338 5.145 -6.434 1.00 47.56 88 LYS A CA 1
ATOM 715 C C . LYS A 1 88 ? 15.064 5.405 -5.631 1.00 47.56 88 LYS A C 1
ATOM 717 O O . LYS A 1 88 ? 14.815 6.527 -5.219 1.00 47.56 88 LYS A O 1
ATOM 722 N N . MET A 1 89 ? 14.278 4.358 -5.402 1.00 51.06 89 MET A N 1
ATOM 723 C CA . MET A 1 89 ? 13.131 4.369 -4.481 1.00 51.06 89 MET A CA 1
ATOM 724 C C . MET A 1 89 ? 13.451 3.551 -3.224 1.00 51.06 89 MET A C 1
ATOM 726 O O . MET A 1 89 ? 12.656 2.749 -2.749 1.00 51.06 89 MET A O 1
ATOM 730 N N . VAL A 1 90 ? 14.658 3.722 -2.682 1.00 51.88 90 VAL A N 1
ATOM 731 C CA . VAL A 1 90 ? 14.981 3.244 -1.334 1.00 51.88 90 VAL A CA 1
ATOM 732 C C . VAL A 1 90 ? 15.461 4.454 -0.543 1.00 51.88 90 VAL A C 1
ATOM 734 O O . VAL A 1 90 ? 16.503 5.014 -0.899 1.00 51.88 90 VAL A O 1
ATOM 737 N N . PRO A 1 91 ? 14.725 4.885 0.499 1.00 48.09 91 PRO A N 1
ATOM 738 C CA . PRO A 1 91 ? 15.212 5.891 1.430 1.00 48.09 91 PRO A CA 1
ATOM 739 C C . PRO A 1 91 ? 16.605 5.484 1.910 1.00 48.09 91 PRO A C 1
ATOM 741 O O . PRO A 1 91 ? 16.800 4.379 2.414 1.00 48.09 91 PRO A O 1
ATOM 744 N N . LYS A 1 92 ? 17.595 6.355 1.688 1.00 53.56 92 LYS A N 1
ATOM 745 C CA . LYS A 1 92 ? 19.017 6.051 1.927 1.00 53.56 92 LYS A CA 1
ATOM 746 C C . LYS A 1 92 ? 19.339 5.872 3.421 1.00 53.56 92 LYS A C 1
ATOM 748 O O . LYS A 1 92 ? 20.431 5.429 3.755 1.00 53.56 92 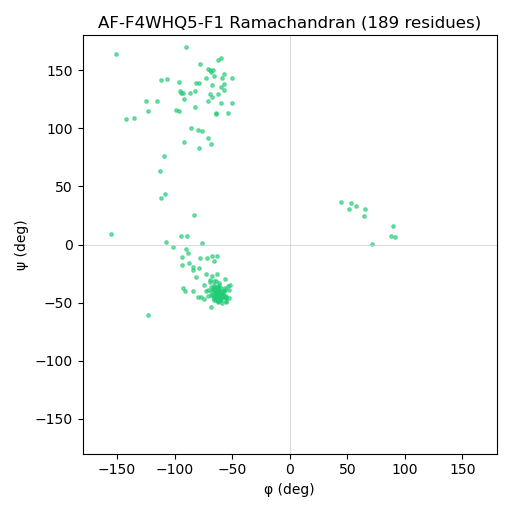LYS A O 1
ATOM 753 N N . ILE A 1 93 ? 18.393 6.210 4.297 1.00 66.31 93 ILE A N 1
ATOM 754 C CA . ILE A 1 93 ? 18.465 6.062 5.748 1.00 66.31 93 ILE A CA 1
ATOM 755 C C . ILE A 1 93 ? 17.120 5.486 6.194 1.00 66.31 93 ILE A C 1
ATOM 757 O O . ILE A 1 93 ? 16.096 6.159 6.106 1.00 66.31 93 ILE A O 1
ATOM 761 N N . LEU A 1 94 ? 17.123 4.223 6.613 1.00 71.81 94 LEU A N 1
ATOM 762 C CA . LEU A 1 94 ? 15.969 3.572 7.231 1.00 71.81 94 LEU A CA 1
ATOM 763 C C . LEU A 1 94 ? 16.121 3.655 8.744 1.00 71.81 94 LEU A C 1
ATOM 765 O O . LEU A 1 94 ? 17.223 3.428 9.253 1.00 71.81 94 LEU A O 1
ATOM 769 N N . THR A 1 95 ? 15.026 3.917 9.455 1.00 85.19 95 THR A N 1
ATOM 770 C CA . THR A 1 95 ? 15.013 3.812 10.920 1.00 85.19 95 THR A CA 1
ATOM 771 C C . THR A 1 95 ? 15.297 2.369 11.353 1.00 85.19 95 THR A C 1
ATOM 773 O O . THR A 1 95 ? 15.117 1.431 10.570 1.00 85.19 95 THR A O 1
ATOM 776 N N . PHE A 1 96 ? 15.745 2.172 12.597 1.00 87.31 96 PHE A N 1
ATOM 777 C CA . PHE A 1 96 ? 15.977 0.831 13.150 1.00 87.31 96 PHE A CA 1
ATOM 778 C C . PHE A 1 96 ? 14.735 -0.063 12.997 1.00 87.31 96 PHE A C 1
ATOM 780 O O . PHE A 1 96 ? 14.828 -1.168 12.466 1.00 87.31 96 PHE A O 1
ATOM 787 N N . GLU A 1 97 ? 13.560 0.474 13.331 1.00 87.25 97 GLU A N 1
ATOM 788 C CA . GLU A 1 97 ? 12.271 -0.213 13.198 1.00 87.25 97 GLU A CA 1
ATOM 789 C C . GLU A 1 97 ? 11.969 -0.624 11.749 1.00 87.25 97 GLU A C 1
ATOM 791 O O . GLU A 1 97 ? 11.551 -1.751 11.490 1.00 87.25 97 GLU A O 1
ATOM 796 N N . GLN A 1 98 ? 12.233 0.249 10.769 1.00 83.25 98 GLN A N 1
ATOM 797 C CA . GLN A 1 98 ? 12.032 -0.072 9.351 1.00 83.25 98 GLN A CA 1
ATOM 798 C C . GLN A 1 98 ? 12.973 -1.183 8.871 1.00 83.25 98 GLN A C 1
ATOM 800 O O . GLN A 1 98 ? 12.587 -2.010 8.040 1.00 83.25 98 GLN A O 1
ATOM 805 N N . GLN A 1 99 ? 14.213 -1.210 9.366 1.00 85.25 99 GLN A N 1
ATOM 806 C CA . GLN A 1 99 ? 15.166 -2.274 9.044 1.00 85.25 99 GLN A CA 1
ATOM 807 C C . GLN A 1 99 ? 14.723 -3.609 9.642 1.00 85.25 99 GLN A C 1
ATOM 809 O O . GLN A 1 99 ? 14.773 -4.633 8.958 1.00 85.25 99 GLN A O 1
ATOM 814 N N . GLU A 1 100 ? 14.270 -3.601 10.892 1.00 90.94 100 GLU A N 1
ATOM 815 C CA . GLU A 1 100 ? 13.760 -4.789 11.568 1.00 90.94 100 GLU A CA 1
ATOM 816 C C . GLU A 1 100 ? 12.496 -5.327 10.888 1.00 90.94 100 GLU A C 1
ATOM 818 O O . GLU A 1 100 ? 12.424 -6.517 10.578 1.00 90.94 100 GLU A O 1
ATOM 823 N N . ALA A 1 101 ? 11.554 -4.453 10.526 1.00 88.44 101 ALA A N 1
ATOM 824 C CA . ALA A 1 101 ? 10.366 -4.827 9.765 1.00 88.44 101 ALA A CA 1
ATOM 825 C C . ALA A 1 101 ? 10.730 -5.512 8.437 1.00 88.44 101 ALA A C 1
ATOM 827 O O . ALA A 1 101 ? 10.196 -6.573 8.118 1.00 88.44 101 ALA A O 1
ATOM 828 N N . ARG A 1 102 ? 11.698 -4.970 7.686 1.00 86.25 102 ARG A N 1
ATOM 829 C CA . ARG A 1 102 ? 12.177 -5.589 6.435 1.00 86.25 102 ARG A CA 1
ATOM 830 C C . ARG A 1 102 ? 12.830 -6.953 6.661 1.00 86.25 102 ARG A C 1
ATOM 832 O O . ARG A 1 102 ? 12.586 -7.872 5.879 1.00 86.25 102 ARG A O 1
ATOM 839 N N . LYS A 1 103 ? 13.633 -7.106 7.720 1.00 89.38 103 LYS A N 1
ATOM 840 C CA . LYS A 1 103 ? 14.218 -8.406 8.100 1.00 89.38 103 LYS A CA 1
ATOM 841 C C . LYS A 1 103 ? 13.127 -9.425 8.423 1.00 89.38 103 LYS A C 1
ATOM 843 O O . LYS A 1 103 ? 13.206 -10.555 7.951 1.00 89.38 103 LYS A O 1
ATOM 848 N N . ASN A 1 104 ? 12.099 -9.020 9.166 1.00 91.50 104 ASN A N 1
ATOM 849 C CA . ASN A 1 104 ? 10.981 -9.887 9.533 1.00 91.50 104 ASN A CA 1
ATOM 850 C C . ASN A 1 104 ? 10.162 -10.316 8.310 1.00 91.50 104 ASN A C 1
ATOM 852 O O . ASN A 1 104 ? 9.881 -11.501 8.161 1.00 91.50 104 ASN A O 1
ATOM 856 N N . LEU A 1 105 ? 9.848 -9.395 7.395 1.00 90.19 105 LEU A N 1
ATOM 857 C CA . LEU A 1 105 ? 9.139 -9.727 6.153 1.00 90.19 105 LEU A CA 1
ATOM 858 C C . LEU A 1 105 ? 9.904 -10.766 5.319 1.00 90.19 105 LEU A C 1
ATOM 860 O O . LEU A 1 105 ? 9.307 -11.732 4.852 1.00 90.19 105 LEU A O 1
ATOM 864 N N . SER A 1 106 ? 11.229 -10.614 5.209 1.00 89.12 106 SER A N 1
ATOM 865 C CA . SER A 1 106 ? 12.102 -11.594 4.548 1.00 89.12 106 SER A CA 1
ATOM 866 C C . SER A 1 106 ? 12.115 -12.943 5.277 1.00 89.12 106 SER A C 1
ATOM 868 O O . SER A 1 106 ? 11.923 -13.985 4.656 1.00 89.12 106 SER A O 1
ATOM 870 N N . LYS A 1 107 ? 12.249 -12.931 6.611 1.00 93.56 107 LYS A N 1
ATOM 871 C CA . LYS A 1 107 ? 12.244 -14.139 7.449 1.00 93.56 107 LYS A CA 1
ATOM 872 C C . LYS A 1 107 ? 10.980 -14.981 7.254 1.00 93.56 107 LYS A C 1
ATOM 874 O O . LYS A 1 107 ? 11.071 -16.204 7.228 1.00 93.56 107 LYS A O 1
ATOM 879 N N . TYR A 1 108 ? 9.822 -14.340 7.109 1.00 93.50 108 TYR A N 1
ATOM 880 C CA . TYR A 1 108 ? 8.536 -15.015 6.911 1.00 93.50 108 TYR A CA 1
ATOM 881 C C . TYR A 1 108 ? 8.135 -15.163 5.434 1.00 93.50 108 TYR A C 1
ATOM 883 O O . TYR A 1 108 ? 7.021 -15.596 5.157 1.00 93.50 108 TYR A O 1
ATOM 891 N N . SER A 1 109 ? 9.021 -14.827 4.486 1.00 90.81 109 SER A N 1
ATOM 892 C CA . SER A 1 109 ? 8.755 -14.895 3.037 1.00 90.81 109 SER A CA 1
ATOM 893 C C . SER A 1 109 ? 7.480 -14.153 2.603 1.00 90.81 109 SER A C 1
ATOM 895 O O . SER A 1 109 ? 6.767 -14.586 1.700 1.00 90.81 109 SER A O 1
ATOM 897 N N . ILE A 1 110 ? 7.179 -13.024 3.249 1.00 92.00 110 ILE A N 1
ATOM 898 C CA . ILE A 1 110 ? 5.993 -12.217 2.947 1.00 92.00 110 ILE A CA 1
ATOM 899 C C . ILE A 1 110 ? 6.300 -11.320 1.747 1.00 92.00 110 ILE A C 1
ATOM 901 O O . ILE A 1 110 ? 7.172 -10.451 1.810 1.00 92.00 110 ILE A O 1
ATOM 905 N N . SER A 1 111 ? 5.555 -11.500 0.656 1.00 88.88 111 SER A N 1
ATOM 906 C CA . SER A 1 111 ? 5.630 -10.622 -0.512 1.00 88.88 111 SER A CA 1
ATOM 907 C C . SER A 1 111 ? 5.016 -9.257 -0.202 1.00 88.88 111 SER A C 1
ATOM 909 O O . SER A 1 111 ? 3.844 -9.168 0.168 1.00 88.88 111 SER A O 1
ATOM 911 N N . VAL A 1 112 ? 5.792 -8.191 -0.390 1.00 86.62 112 VAL A N 1
ATOM 912 C CA . VAL A 1 112 ? 5.320 -6.811 -0.235 1.00 86.62 112 VAL A CA 1
ATOM 913 C C . VAL A 1 112 ? 4.831 -6.305 -1.585 1.00 86.62 112 VAL A C 1
ATOM 915 O O . VAL A 1 112 ? 5.571 -6.355 -2.565 1.00 86.62 112 VAL A O 1
ATOM 918 N N . LEU A 1 113 ? 3.590 -5.823 -1.633 1.00 86.69 113 LEU A N 1
ATOM 919 C CA . LEU A 1 113 ? 3.048 -5.164 -2.816 1.00 86.69 113 LEU A CA 1
ATOM 920 C C . LEU A 1 113 ? 3.555 -3.719 -2.887 1.00 86.69 113 LEU A C 1
ATOM 922 O O . LEU A 1 113 ? 3.582 -3.023 -1.869 1.00 86.69 113 LEU A O 1
ATOM 926 N N . ASP A 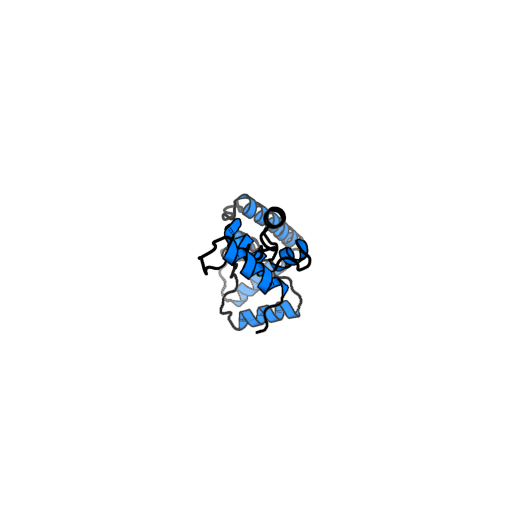1 114 ? 3.917 -3.259 -4.084 1.00 87.19 114 ASP A N 1
ATOM 927 C CA . ASP A 1 114 ? 4.274 -1.859 -4.301 1.00 87.19 114 ASP A CA 1
ATOM 928 C C . ASP A 1 114 ? 3.073 -0.950 -4.003 1.00 87.19 114 ASP A C 1
ATOM 930 O O . ASP A 1 114 ? 1.969 -1.163 -4.509 1.00 87.19 114 ASP A O 1
ATOM 934 N N . HIS A 1 115 ? 3.293 0.080 -3.185 1.00 86.06 115 HIS A N 1
ATOM 935 C CA . HIS A 1 115 ? 2.279 1.073 -2.842 1.00 86.06 115 HIS A CA 1
ATOM 936 C C . HIS A 1 115 ? 2.792 2.484 -3.170 1.00 86.06 115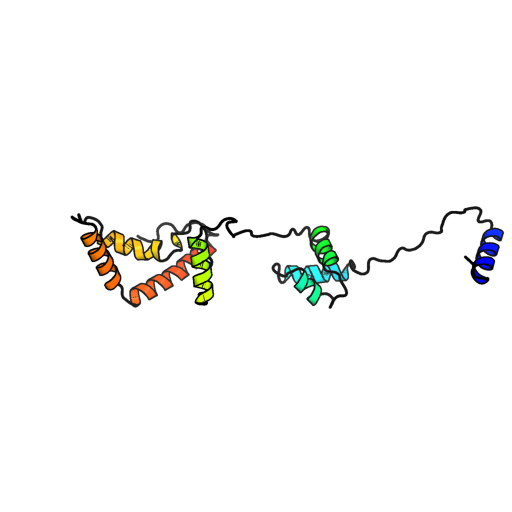 HIS A C 1
ATOM 938 O O . HIS A 1 115 ? 3.866 2.865 -2.688 1.00 86.06 115 HIS A O 1
ATOM 944 N N . PRO A 1 116 ? 2.070 3.262 -3.997 1.00 86.25 116 PRO A N 1
ATOM 945 C CA . PRO A 1 116 ? 2.485 4.613 -4.348 1.00 86.25 116 PRO A CA 1
ATOM 946 C C . PRO A 1 116 ? 2.452 5.560 -3.133 1.00 86.25 116 PRO A C 1
ATOM 948 O O . PRO A 1 116 ? 1.585 5.432 -2.265 1.00 86.25 116 PRO A O 1
ATOM 951 N N . PRO A 1 117 ? 3.390 6.523 -3.041 1.00 86.88 117 PRO A N 1
ATOM 952 C CA . PRO A 1 117 ? 3.351 7.545 -2.000 1.00 86.88 117 PRO A CA 1
ATOM 953 C C . PRO A 1 117 ? 2.060 8.365 -2.060 1.00 86.88 117 PRO A C 1
ATOM 955 O O . PRO A 1 117 ? 1.600 8.715 -3.143 1.00 86.88 117 PRO A O 1
ATOM 958 N N . TYR A 1 118 ? 1.536 8.738 -0.889 1.00 86.06 118 TYR A N 1
ATOM 959 C CA . TYR A 1 118 ? 0.347 9.585 -0.747 1.00 86.06 118 TYR A CA 1
ATOM 960 C C . TYR A 1 118 ? -0.916 9.031 -1.423 1.00 86.06 118 TYR A C 1
ATOM 962 O O . TYR A 1 118 ? -1.743 9.809 -1.871 1.00 86.06 118 TYR A O 1
ATOM 970 N N . SER A 1 119 ? 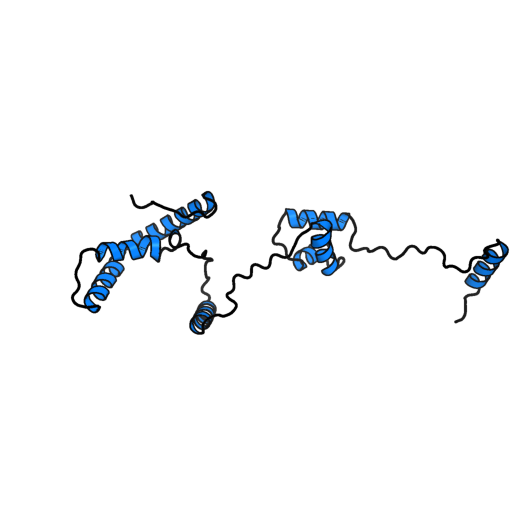-1.115 7.712 -1.472 1.00 89.69 119 SER A N 1
ATOM 971 C CA . SER A 1 119 ? -2.316 7.112 -2.082 1.00 89.69 119 SER A CA 1
ATOM 972 C C . SER A 1 119 ? -3.236 6.423 -1.064 1.00 89.69 119 SER A C 1
ATOM 974 O O . SER A 1 119 ? -3.446 5.207 -1.142 1.00 89.69 119 SER A O 1
ATOM 976 N N . PRO A 1 120 ? -3.821 7.169 -0.101 1.00 90.50 120 PRO A N 1
ATOM 977 C CA . PRO A 1 120 ? -4.768 6.602 0.861 1.00 90.50 120 PRO A CA 1
ATOM 978 C C . PRO A 1 120 ? -6.036 6.070 0.172 1.00 90.50 120 PRO A C 1
ATOM 980 O O . PRO A 1 120 ? -6.676 5.141 0.652 1.00 90.50 120 PRO A O 1
ATOM 983 N N . ASP A 1 121 ? -6.385 6.596 -1.002 1.00 89.31 121 ASP A N 1
ATOM 984 C CA . ASP A 1 121 ? -7.469 6.092 -1.842 1.00 89.31 121 ASP A CA 1
ATOM 985 C C . ASP A 1 121 ? -7.203 4.687 -2.409 1.00 89.31 121 ASP A C 1
ATOM 987 O O . ASP A 1 121 ? -8.148 4.027 -2.840 1.00 89.31 121 ASP A O 1
ATOM 991 N N . LEU A 1 122 ? -5.961 4.199 -2.352 1.00 92.00 122 LEU A N 1
ATOM 992 C CA . LEU A 1 122 ? -5.568 2.836 -2.711 1.00 92.00 122 LEU A CA 1
ATOM 993 C C . LEU A 1 122 ? -5.218 1.965 -1.499 1.00 92.00 122 LEU A C 1
ATOM 995 O O . LEU A 1 122 ? -4.834 0.811 -1.683 1.00 92.00 122 LEU A O 1
ATOM 999 N N . ALA A 1 123 ? -5.333 2.469 -0.271 1.00 92.19 123 ALA A N 1
ATOM 1000 C CA . ALA A 1 123 ? -5.058 1.705 0.941 1.00 92.19 123 ALA A CA 1
ATOM 1001 C C . ALA A 1 123 ? -6.374 1.189 1.560 1.00 92.19 123 ALA A C 1
ATOM 1003 O O . ALA A 1 123 ? -7.182 1.999 2.017 1.00 92.19 123 ALA A O 1
ATOM 1004 N N . PRO A 1 124 ? -6.611 -0.140 1.630 1.00 92.88 124 PRO A N 1
ATOM 1005 C CA . PRO A 1 124 ? -7.842 -0.710 2.199 1.00 92.88 124 PRO A CA 1
ATOM 1006 C C . PRO A 1 124 ? -8.183 -0.199 3.603 1.00 92.88 124 PRO A C 1
ATOM 1008 O O . PRO A 1 124 ? -9.350 0.006 3.939 1.00 92.88 124 PRO A O 1
ATOM 1011 N N . CYS A 1 125 ? -7.166 0.063 4.426 1.00 93.06 125 CYS A N 1
ATOM 1012 C CA . CYS A 1 125 ? -7.371 0.640 5.749 1.00 93.06 125 CYS A CA 1
ATOM 1013 C C . CYS A 1 125 ? -7.986 2.045 5.678 1.00 93.06 125 CYS A C 1
ATOM 1015 O O . CYS A 1 125 ? -8.927 2.334 6.414 1.00 93.06 125 CYS A O 1
ATOM 1017 N N . ASP A 1 126 ? -7.501 2.895 4.776 1.00 92.31 126 ASP A N 1
ATOM 1018 C CA . ASP A 1 126 ? -7.909 4.294 4.678 1.00 92.31 126 ASP A CA 1
ATOM 1019 C C . ASP A 1 126 ? -9.245 4.478 3.959 1.00 92.31 126 ASP A C 1
ATOM 1021 O O . ASP A 1 126 ? -10.095 5.221 4.451 1.00 92.31 126 ASP A O 1
ATOM 1025 N N . PHE A 1 127 ? -9.467 3.799 2.827 1.00 90.62 127 PHE A N 1
ATOM 1026 C CA . PHE A 1 127 ? -10.708 3.979 2.064 1.00 90.62 127 PHE A CA 1
ATOM 1027 C C . PHE A 1 127 ? -11.877 3.119 2.569 1.00 90.62 127 PHE A C 1
ATOM 1029 O O . PHE A 1 127 ? -13.024 3.438 2.257 1.00 90.62 127 PHE A O 1
ATOM 1036 N N . TYR A 1 128 ? -11.622 2.049 3.337 1.00 92.31 128 TYR A N 1
ATOM 1037 C CA . TYR A 1 128 ? -12.666 1.112 3.777 1.00 92.31 128 TYR A CA 1
ATOM 1038 C C . TYR A 1 128 ? -12.757 0.959 5.299 1.00 92.31 128 TYR A C 1
ATOM 1040 O O . TYR A 1 128 ? -13.790 1.281 5.893 1.00 92.31 128 TYR A O 1
ATOM 1048 N N . LEU A 1 129 ? -11.686 0.503 5.958 1.00 93.19 129 LEU A N 1
ATOM 1049 C CA . LEU A 1 129 ? -11.736 0.114 7.374 1.00 93.19 129 LEU A CA 1
ATOM 1050 C C . LEU A 1 129 ? -11.958 1.305 8.315 1.00 93.19 129 LEU A C 1
ATOM 1052 O O . LEU A 1 129 ? -12.880 1.308 9.135 1.00 93.19 129 LEU A O 1
ATOM 1056 N N . PHE A 1 130 ? -11.119 2.335 8.207 1.00 93.38 130 PHE A N 1
ATOM 1057 C CA . PHE A 1 130 ? -11.190 3.504 9.074 1.00 93.38 130 PHE A CA 1
ATOM 1058 C C . PHE A 1 130 ? -12.489 4.291 8.906 1.00 93.38 130 PHE A C 1
ATOM 1060 O O . PHE A 1 130 ? -13.008 4.731 9.929 1.00 93.38 130 PHE A O 1
ATOM 1067 N N . PRO A 1 131 ? -13.071 4.454 7.702 1.00 92.50 131 PRO A N 1
ATOM 1068 C CA . PRO A 1 131 ? -14.410 5.013 7.556 1.00 92.50 131 PRO A CA 1
ATOM 1069 C C . PRO A 1 131 ? -15.475 4.263 8.361 1.00 92.50 131 PRO A C 1
ATOM 1071 O O . PRO A 1 131 ? -16.246 4.916 9.063 1.00 92.50 131 PRO A O 1
ATOM 1074 N N . LYS A 1 132 ? -15.487 2.920 8.346 1.00 91.81 132 LYS A N 1
ATOM 1075 C CA . LYS A 1 132 ? -16.442 2.127 9.144 1.00 91.81 132 LYS A CA 1
ATOM 1076 C C . LYS A 1 132 ? -16.266 2.365 10.643 1.00 91.81 132 LYS A C 1
ATOM 1078 O O . LYS A 1 132 ? -17.233 2.683 11.335 1.00 91.81 132 LYS A O 1
ATOM 1083 N N . VAL A 1 133 ? -15.026 2.304 11.132 1.00 93.69 133 VAL A N 1
ATOM 1084 C CA . VAL A 1 133 ? -14.717 2.560 12.548 1.00 93.69 133 VAL A CA 1
ATOM 1085 C C . VAL A 1 133 ? -15.084 3.995 12.933 1.00 93.69 133 VAL A C 1
ATOM 1087 O O . VAL A 1 133 ? -15.815 4.211 13.895 1.00 93.69 133 VAL A O 1
ATOM 1090 N N . LYS A 1 134 ? -14.652 4.994 12.155 1.00 93.00 134 LYS A N 1
ATOM 1091 C CA . LYS A 1 134 ? -14.962 6.411 12.399 1.00 93.00 134 LYS A CA 1
ATOM 1092 C C . LYS A 1 134 ? -16.463 6.665 12.397 1.00 93.00 134 LYS A C 1
ATOM 1094 O O . LYS A 1 134 ? -16.932 7.385 13.269 1.00 93.00 134 LYS A O 1
ATOM 1099 N N . SER A 1 135 ? -17.210 6.071 11.468 1.00 92.75 135 SER A N 1
ATOM 1100 C CA . SER A 1 135 ? -18.668 6.198 11.410 1.00 92.75 135 SER A CA 1
ATOM 1101 C C . SER A 1 135 ? -19.330 5.652 12.676 1.00 92.75 135 SER A C 1
ATOM 1103 O O . SER A 1 135 ? -20.180 6.321 13.254 1.00 92.75 135 SER A O 1
ATOM 1105 N N . ALA A 1 136 ? -18.894 4.488 13.163 1.00 91.44 136 ALA A N 1
ATOM 1106 C CA . ALA A 1 136 ? -19.428 3.884 14.383 1.00 91.44 136 ALA A CA 1
ATOM 1107 C C . ALA A 1 136 ? -19.064 4.657 15.666 1.00 91.44 136 ALA A C 1
ATOM 1109 O O . ALA A 1 136 ? -19.814 4.643 16.648 1.00 91.44 136 ALA A O 1
ATOM 1110 N N . LEU A 1 137 ? -17.907 5.322 15.683 1.00 92.44 137 LEU A N 1
ATOM 1111 C CA . LEU A 1 137 ? -17.463 6.152 16.806 1.00 92.44 137 LEU A CA 1
ATOM 1112 C C . LEU A 1 137 ? -18.049 7.574 16.760 1.00 92.44 137 LEU A C 1
ATOM 1114 O O . LEU A 1 137 ? -18.112 8.244 17.793 1.00 92.44 137 LEU A O 1
ATOM 1118 N N . LYS A 1 138 ? -18.484 8.043 15.585 1.00 93.06 138 LYS A N 1
ATOM 1119 C CA . LYS A 1 138 ? -18.976 9.407 15.369 1.00 93.06 138 LYS A CA 1
ATOM 1120 C C . LYS A 1 138 ? -20.151 9.727 16.295 1.00 93.06 138 LYS A C 1
ATOM 1122 O O . LYS A 1 138 ? -21.043 8.912 16.503 1.00 93.06 138 LYS A O 1
ATOM 1127 N N . GLY A 1 139 ? -20.142 10.936 16.856 1.00 92.31 139 GLY A N 1
ATOM 1128 C CA . GLY A 1 139 ? -21.216 11.436 17.720 1.00 92.31 139 GLY A CA 1
ATOM 1129 C C . GLY A 1 139 ? -21.297 10.777 19.101 1.00 92.31 139 GLY A C 1
ATOM 1130 O O . GLY A 1 139 ? -22.158 11.147 19.890 1.00 92.31 139 GLY A O 1
ATOM 1131 N N . THR A 1 140 ? -20.409 9.832 19.422 1.00 92.69 140 THR A N 1
ATOM 1132 C CA . THR A 1 140 ? -20.350 9.214 20.751 1.00 92.69 140 THR A CA 1
ATOM 1133 C C . THR A 1 140 ? -19.311 9.931 21.606 1.00 92.69 140 THR A C 1
ATOM 1135 O O . THR A 1 140 ? -18.183 10.145 21.163 1.00 92.69 140 THR A O 1
ATOM 1138 N N . ARG A 1 141 ? -19.676 10.287 22.840 1.00 93.56 141 ARG A N 1
ATOM 1139 C CA . ARG A 1 141 ? -18.735 10.793 23.842 1.00 93.56 141 ARG A CA 1
ATOM 1140 C C . ARG A 1 141 ? -18.275 9.618 24.701 1.00 93.56 141 ARG A C 1
ATOM 1142 O O . ARG A 1 141 ? -19.107 8.843 25.157 1.00 93.56 141 ARG A O 1
ATOM 1149 N N . PHE A 1 142 ? -16.968 9.474 24.879 1.00 94.06 142 PHE A N 1
ATOM 1150 C CA . PHE A 1 142 ? -16.377 8.398 25.672 1.00 94.06 142 PHE A CA 1
ATOM 1151 C C . PHE A 1 142 ? -15.743 8.988 26.924 1.00 94.06 142 PHE A C 1
ATOM 1153 O O . PHE A 1 142 ? -15.140 10.059 26.863 1.00 94.06 142 PHE A O 1
ATOM 1160 N N . GLU A 1 143 ? -15.880 8.282 28.039 1.00 93.19 143 GLU A N 1
ATOM 1161 C CA . GLU A 1 143 ? -15.338 8.704 29.334 1.00 93.19 143 GLU A CA 1
ATOM 1162 C C . GLU A 1 143 ? -13.886 8.244 29.534 1.00 93.19 143 GLU A C 1
ATOM 1164 O O . GLU A 1 143 ? -13.179 8.780 30.382 1.00 93.19 143 GLU A O 1
ATOM 1169 N N . SER A 1 144 ? -13.416 7.281 28.729 1.00 96.69 144 SER A N 1
ATOM 1170 C CA . SER A 1 144 ? -12.065 6.724 28.811 1.00 96.69 144 SER A CA 1
ATOM 1171 C C . SER A 1 144 ? -11.544 6.229 27.458 1.00 96.69 144 SER A C 1
ATOM 1173 O O . SER A 1 144 ? -12.303 6.013 26.507 1.00 96.69 144 SER A O 1
ATOM 1175 N N . VAL A 1 145 ? -10.227 6.025 27.372 1.00 95.06 145 VAL A N 1
ATOM 1176 C CA . VAL A 1 145 ? -9.571 5.451 26.185 1.00 95.06 145 VAL A CA 1
ATOM 1177 C C . VAL A 1 145 ? -9.943 3.974 26.030 1.00 95.06 145 VAL A C 1
ATOM 1179 O O . VAL A 1 145 ? -10.073 3.473 24.914 1.00 95.06 145 VAL A O 1
ATOM 1182 N N . GLU A 1 146 ? -10.155 3.280 27.143 1.00 96.31 146 GLU A N 1
ATOM 1183 C CA . GLU A 1 146 ? -10.571 1.882 27.213 1.00 96.31 146 GLU A CA 1
ATOM 1184 C C . GLU A 1 146 ? -11.930 1.697 26.535 1.00 96.31 146 GLU A C 1
ATOM 1186 O O . GLU A 1 146 ? -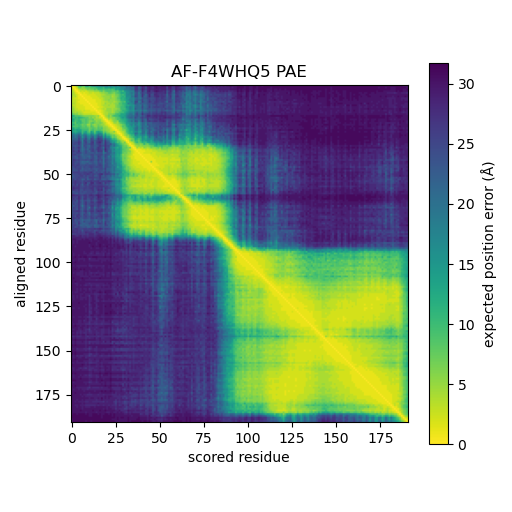12.066 0.818 25.686 1.00 96.31 146 GLU A O 1
ATOM 1191 N N . ALA A 1 147 ? -12.887 2.591 26.802 1.00 94.06 147 ALA A N 1
ATOM 1192 C CA . ALA A 1 147 ? -14.202 2.569 26.165 1.00 94.06 147 ALA A CA 1
ATOM 1193 C C . ALA A 1 147 ? -14.119 2.781 24.640 1.00 94.06 147 ALA A C 1
ATOM 1195 O O . ALA A 1 147 ? -14.853 2.152 23.872 1.00 94.06 147 ALA A O 1
ATOM 1196 N N . VAL A 1 148 ? -13.192 3.629 24.173 1.00 94.56 148 VAL A N 1
ATOM 1197 C CA . VAL A 1 148 ? -12.937 3.818 22.732 1.00 94.56 148 VAL A CA 1
ATOM 1198 C C . VAL A 1 148 ? -12.372 2.540 22.115 1.00 94.56 148 VAL A C 1
ATOM 1200 O O . VAL A 1 148 ? -12.852 2.100 21.068 1.00 94.56 148 VAL A O 1
ATOM 1203 N N . LYS A 1 149 ? -11.368 1.931 22.761 1.00 95.00 149 LYS A N 1
ATOM 1204 C CA . LYS A 1 149 ? -10.740 0.684 22.300 1.00 95.00 149 LYS A CA 1
ATOM 1205 C C . LYS A 1 149 ? -11.748 -0.457 22.238 1.00 95.00 149 LYS A C 1
ATOM 1207 O O . LYS A 1 149 ? -11.773 -1.172 21.242 1.00 95.00 149 LYS A O 1
ATOM 1212 N N . GLU A 1 150 ? -12.590 -0.603 23.256 1.00 95.62 150 GLU A N 1
ATOM 1213 C CA . GLU A 1 150 ? -13.618 -1.642 23.311 1.00 95.62 150 GLU A CA 1
ATOM 1214 C C . GLU A 1 150 ? -14.629 -1.484 22.173 1.00 95.62 150 GLU A C 1
ATOM 1216 O O . GLU A 1 150 ? -14.880 -2.434 21.428 1.00 95.62 150 GLU A O 1
ATOM 1221 N N . LYS A 1 151 ? -15.154 -0.270 21.967 1.00 94.50 151 LYS A N 1
ATOM 1222 C CA . LYS A 1 151 ? -16.108 -0.024 20.882 1.00 94.50 151 LYS A CA 1
ATOM 1223 C C . LYS A 1 151 ? -15.471 -0.211 19.506 1.00 94.50 151 LYS A C 1
ATOM 1225 O O . LYS A 1 151 ? -16.092 -0.817 18.637 1.00 94.50 151 LYS A O 1
ATOM 1230 N N . ALA A 1 152 ? -14.239 0.259 19.303 1.00 94.31 152 ALA A N 1
ATOM 1231 C CA . ALA A 1 152 ? -13.509 0.033 18.057 1.00 94.31 152 ALA A CA 1
ATOM 1232 C C . ALA A 1 152 ? -13.270 -1.467 17.811 1.00 94.31 152 ALA A C 1
ATOM 1234 O O . ALA A 1 152 ? -13.525 -1.955 16.713 1.00 94.31 152 ALA A O 1
ATOM 1235 N N . ALA A 1 153 ? -12.855 -2.216 18.836 1.00 95.12 153 ALA A N 1
ATOM 1236 C CA . ALA A 1 153 ? -12.656 -3.659 18.747 1.00 95.12 153 ALA A CA 1
ATOM 1237 C C . ALA A 1 153 ? -13.959 -4.403 18.433 1.00 95.12 153 ALA A C 1
ATOM 1239 O O . ALA A 1 153 ? -13.935 -5.365 17.670 1.00 95.12 153 ALA A O 1
ATOM 1240 N N . ARG A 1 154 ? -15.095 -3.954 18.977 1.00 95.69 154 ARG A N 1
ATOM 1241 C CA . ARG A 1 154 ? -16.407 -4.522 18.656 1.00 95.69 154 ARG A CA 1
ATOM 1242 C C . ARG A 1 154 ? -16.743 -4.353 17.174 1.00 95.69 154 ARG A C 1
ATOM 1244 O O . ARG A 1 154 ? -17.051 -5.343 16.526 1.00 95.69 154 ARG A O 1
ATOM 1251 N N . VAL A 1 155 ? -16.572 -3.148 16.625 1.00 94.06 155 VAL A N 1
ATOM 1252 C CA . VAL A 1 155 ? -16.789 -2.879 15.188 1.00 94.06 155 VAL A CA 1
ATOM 1253 C C . VAL A 1 155 ? -15.907 -3.772 14.317 1.00 94.06 155 VAL A C 1
ATOM 1255 O O . VAL A 1 155 ? -16.362 -4.278 13.300 1.00 94.06 155 VAL A O 1
ATOM 1258 N N . LEU A 1 156 ? -14.652 -3.994 14.715 1.00 93.62 156 LEU A N 1
ATOM 1259 C CA . LEU A 1 156 ? -13.742 -4.874 13.979 1.00 93.62 156 LEU A CA 1
ATOM 1260 C C . LEU A 1 156 ? -14.156 -6.351 14.051 1.00 93.62 156 LEU A C 1
ATOM 1262 O O . LEU A 1 156 ? -13.994 -7.063 13.068 1.00 93.62 156 LEU A O 1
ATOM 1266 N N . LYS A 1 157 ? -14.687 -6.809 15.190 1.00 94.94 157 LYS A N 1
ATOM 1267 C CA . LYS A 1 157 ? -15.181 -8.185 15.374 1.00 94.94 157 LYS A CA 1
ATOM 1268 C C . LYS A 1 157 ? -16.490 -8.460 14.636 1.00 94.94 157 LYS A C 1
ATOM 1270 O O . LYS A 1 157 ? -16.771 -9.610 14.331 1.00 94.94 157 LYS A O 1
ATOM 1275 N N . GLU A 1 158 ? -17.283 -7.424 14.386 1.00 95.44 158 GLU A N 1
ATOM 1276 C CA . GLU A 1 158 ? -18.534 -7.508 13.626 1.00 95.44 158 GLU A CA 1
ATOM 1277 C C . GLU A 1 158 ? -18.299 -7.587 12.107 1.00 95.44 158 GLU A C 1
ATOM 1279 O O . GLU A 1 158 ? -19.236 -7.888 11.371 1.00 95.44 158 GLU A O 1
ATOM 1284 N N . LEU A 1 159 ? -17.073 -7.335 11.623 1.00 93.75 159 LEU A N 1
ATOM 1285 C CA . LEU A 1 159 ? -16.749 -7.468 10.202 1.00 93.75 159 LEU A CA 1
ATOM 1286 C C . LEU A 1 159 ? -16.803 -8.929 9.767 1.00 93.75 159 LEU A C 1
ATOM 1288 O O . LEU A 1 159 ? -16.139 -9.799 10.332 1.00 93.75 159 LEU A O 1
ATOM 1292 N N . THR A 1 160 ? -17.573 -9.159 8.715 1.00 95.81 160 THR A N 1
ATOM 1293 C CA . THR A 1 160 ? -17.805 -10.478 8.130 1.00 95.81 160 THR A CA 1
ATOM 1294 C C . THR A 1 160 ? -16.787 -10.801 7.038 1.00 95.81 160 THR A C 1
ATOM 1296 O O . THR A 1 160 ? -16.029 -9.935 6.588 1.00 95.81 160 THR A O 1
ATOM 1299 N N . GLU A 1 161 ? -16.761 -12.052 6.574 1.00 94.69 161 GLU A N 1
ATOM 1300 C CA . GLU A 1 161 ? -15.940 -12.419 5.417 1.00 94.69 161 GLU A CA 1
ATOM 1301 C C . GLU A 1 161 ? -16.387 -11.647 4.166 1.00 94.69 161 GLU A C 1
ATOM 1303 O O . GLU A 1 161 ? -15.555 -11.137 3.409 1.00 94.69 161 GLU A O 1
ATOM 1308 N N . GLU A 1 162 ? -17.696 -11.480 3.989 1.00 95.81 162 GLU A N 1
ATOM 1309 C CA . GLU A 1 162 ? -18.302 -10.749 2.882 1.00 95.81 162 GLU A CA 1
ATOM 1310 C C . GLU A 1 162 ? -17.846 -9.284 2.852 1.00 95.81 162 GLU A C 1
ATOM 1312 O O . GLU A 1 162 ? -17.581 -8.737 1.775 1.00 95.81 162 GLU A O 1
ATOM 1317 N N . ASP A 1 163 ? -17.673 -8.651 4.019 1.00 93.94 163 ASP A N 1
ATOM 1318 C CA . ASP A 1 163 ? -17.120 -7.299 4.120 1.00 93.94 163 ASP A CA 1
ATOM 1319 C C . ASP A 1 163 ? -15.696 -7.218 3.557 1.00 93.94 163 ASP A C 1
ATOM 1321 O O . ASP A 1 163 ? -15.356 -6.255 2.858 1.00 93.94 163 ASP A O 1
ATOM 1325 N N . PHE A 1 164 ? -14.849 -8.207 3.852 1.00 93.81 164 PHE A N 1
ATOM 1326 C CA . PHE A 1 164 ? -13.481 -8.243 3.340 1.00 93.81 164 PHE A CA 1
ATOM 1327 C C . PHE A 1 164 ? -13.456 -8.541 1.844 1.00 93.81 164 PHE A C 1
ATOM 1329 O O . PHE A 1 164 ? -12.756 -7.852 1.099 1.00 93.81 164 PHE A O 1
ATOM 1336 N N . GLN A 1 165 ? -14.252 -9.504 1.376 1.00 96.00 165 GLN A N 1
ATOM 1337 C CA . GLN A 1 165 ? -14.375 -9.799 -0.052 1.00 96.00 165 GLN A CA 1
ATOM 1338 C C . GLN A 1 165 ? -14.830 -8.559 -0.837 1.00 96.00 165 GLN A C 1
ATOM 1340 O O . GLN A 1 165 ? -14.255 -8.230 -1.881 1.00 96.00 165 GLN A O 1
ATOM 1345 N N . HIS A 1 166 ? -15.806 -7.817 -0.305 1.00 94.81 166 HIS A N 1
ATOM 1346 C CA . HIS A 1 166 ? -16.243 -6.550 -0.878 1.00 94.81 166 HIS A CA 1
ATOM 1347 C C . HIS A 1 166 ? -15.106 -5.520 -0.915 1.00 94.81 166 HIS A C 1
ATOM 1349 O O . HIS A 1 166 ? -14.867 -4.914 -1.961 1.00 94.81 166 HIS A O 1
ATOM 1355 N N . CYS A 1 167 ? -14.363 -5.358 0.184 1.00 95.00 167 CYS A N 1
ATOM 1356 C CA . CYS A 1 167 ? -13.205 -4.465 0.254 1.00 95.00 167 CYS A CA 1
ATOM 1357 C C . CYS A 1 167 ? -12.161 -4.783 -0.829 1.00 95.00 167 CYS A C 1
ATOM 1359 O O . CYS A 1 167 ? -11.749 -3.895 -1.576 1.00 95.00 167 CYS A O 1
ATOM 1361 N N . PHE A 1 168 ? -11.786 -6.055 -0.987 1.00 95.19 168 PHE A N 1
ATOM 1362 C CA . PHE A 1 168 ? -10.822 -6.480 -2.005 1.00 95.19 168 PHE A CA 1
ATOM 1363 C C . PHE A 1 168 ? -11.341 -6.279 -3.432 1.00 95.19 168 PHE A C 1
ATOM 1365 O O . PHE A 1 168 ? -10.571 -5.913 -4.324 1.00 95.19 168 PHE A O 1
ATOM 1372 N N . LYS A 1 169 ? -12.646 -6.464 -3.666 1.00 95.81 169 LYS A N 1
ATOM 1373 C CA . LYS A 1 169 ? -13.269 -6.149 -4.957 1.00 95.81 169 LYS A CA 1
ATOM 1374 C C . LYS A 1 169 ? -13.191 -4.652 -5.261 1.00 95.81 169 LYS A C 1
ATOM 1376 O O . LYS A 1 169 ? -12.782 -4.282 -6.359 1.00 95.81 169 LYS A O 1
ATOM 1381 N N . GLN A 1 170 ? -13.520 -3.799 -4.289 1.00 93.12 170 GLN A N 1
ATOM 1382 C CA . GLN A 1 170 ? -13.380 -2.348 -4.433 1.00 93.12 170 GLN A CA 1
ATOM 1383 C C . GLN A 1 170 ? -11.925 -1.943 -4.655 1.00 93.12 170 GLN A C 1
ATOM 1385 O O . GLN A 1 170 ? -11.650 -1.082 -5.483 1.00 93.12 170 GLN A O 1
ATOM 1390 N N . TRP A 1 171 ? -10.980 -2.600 -3.984 1.00 94.62 171 TRP A N 1
ATOM 1391 C CA . TRP A 1 171 ? -9.560 -2.319 -4.155 1.00 94.62 171 TRP A CA 1
ATOM 1392 C C . TRP A 1 171 ? -9.099 -2.512 -5.603 1.00 94.62 171 TRP A C 1
ATOM 1394 O O . TRP A 1 171 ? -8.453 -1.623 -6.156 1.00 94.62 171 TRP A O 1
ATOM 1404 N N . LYS A 1 172 ? -9.509 -3.612 -6.252 1.00 93.69 172 LYS A N 1
ATOM 1405 C CA . LYS A 1 172 ? -9.229 -3.857 -7.679 1.00 93.69 172 LYS A CA 1
ATOM 1406 C C . LYS A 1 172 ? -9.813 -2.759 -8.572 1.00 93.69 172 LYS A C 1
ATOM 1408 O O . LYS A 1 172 ? -9.087 -2.190 -9.381 1.00 93.69 172 LYS A O 1
ATOM 1413 N N . ILE A 1 173 ? -11.083 -2.403 -8.362 1.00 92.81 173 ILE A N 1
ATOM 1414 C CA . ILE A 1 173 ? -11.766 -1.341 -9.123 1.00 92.81 173 ILE A CA 1
ATOM 1415 C C . ILE A 1 173 ? -11.038 0.001 -8.962 1.00 92.81 173 ILE A C 1
ATOM 1417 O O . ILE A 1 173 ? -10.862 0.743 -9.927 1.00 92.81 173 ILE A O 1
ATOM 1421 N N . ARG A 1 174 ? -10.591 0.326 -7.745 1.00 92.81 174 ARG A N 1
ATOM 1422 C CA . ARG A 1 174 ? -9.853 1.563 -7.464 1.00 92.81 174 ARG A CA 1
ATOM 1423 C C . ARG A 1 174 ? -8.497 1.571 -8.168 1.00 92.81 174 ARG A C 1
ATOM 1425 O O . ARG A 1 174 ? -8.161 2.567 -8.796 1.00 92.81 174 ARG A O 1
ATOM 1432 N N . MET A 1 175 ? -7.752 0.465 -8.156 1.00 91.31 175 MET A N 1
ATOM 1433 C CA . MET A 1 175 ? -6.498 0.373 -8.916 1.00 91.31 175 MET A CA 1
ATOM 1434 C C . MET A 1 175 ? -6.708 0.581 -10.421 1.00 91.31 175 MET A C 1
ATOM 1436 O O . MET A 1 175 ? -5.957 1.330 -11.043 1.00 91.31 175 MET A O 1
ATOM 1440 N N . GLU A 1 176 ? -7.738 -0.039 -11.000 1.00 92.19 176 GLU A N 1
ATOM 1441 C CA . GLU A 1 176 ? -8.080 0.129 -12.418 1.00 92.19 176 GLU A CA 1
ATOM 1442 C C . GLU A 1 176 ? -8.426 1.584 -12.739 1.00 92.19 176 GLU A C 1
ATOM 1444 O O . GLU A 1 176 ? -7.870 2.160 -13.668 1.00 92.19 176 GLU A O 1
ATOM 1449 N N . ARG A 1 177 ? -9.244 2.231 -11.906 1.00 90.69 177 ARG A N 1
ATOM 1450 C CA . ARG A 1 177 ? -9.574 3.654 -12.063 1.00 90.69 177 ARG A CA 1
ATOM 1451 C C . ARG A 1 177 ? -8.357 4.563 -11.943 1.00 90.69 177 ARG A C 1
ATOM 1453 O O . ARG A 1 177 ? -8.243 5.515 -12.709 1.00 90.69 177 ARG A O 1
ATOM 1460 N N . CYS A 1 178 ? -7.459 4.289 -10.998 1.00 90.44 178 CYS A N 1
ATOM 1461 C CA . CYS A 1 178 ? -6.217 5.044 -10.844 1.00 90.44 178 CYS A CA 1
ATOM 1462 C C . CYS A 1 178 ? -5.367 4.946 -12.118 1.00 90.44 178 CYS A C 1
ATOM 1464 O O . CYS A 1 178 ? -4.901 5.965 -12.630 1.00 90.44 178 CYS A O 1
ATOM 1466 N N . ARG A 1 179 ? -5.242 3.741 -12.691 1.00 89.44 179 ARG A N 1
ATOM 1467 C CA . ARG A 1 179 ? -4.574 3.526 -13.983 1.00 89.44 179 ARG A CA 1
ATOM 1468 C C . ARG A 1 179 ? -5.250 4.322 -15.100 1.00 89.44 179 ARG A C 1
ATOM 1470 O O . ARG A 1 179 ? -4.566 5.047 -15.817 1.00 89.44 179 ARG A O 1
ATOM 1477 N N . ASP A 1 180 ? -6.569 4.217 -15.229 1.00 90.19 180 ASP A N 1
ATOM 1478 C CA . ASP A 1 180 ? -7.322 4.824 -16.332 1.00 90.19 180 ASP A CA 1
ATOM 1479 C C . ASP A 1 180 ? -7.323 6.364 -16.260 1.00 90.19 180 ASP A C 1
ATOM 1481 O O . ASP A 1 180 ? -7.378 7.041 -17.284 1.00 90.19 180 ASP A O 1
ATOM 1485 N N . ARG A 1 181 ? -7.191 6.933 -15.054 1.00 88.62 181 ARG A N 1
ATOM 1486 C CA . ARG A 1 181 ? -7.051 8.380 -14.815 1.00 88.62 181 ARG A CA 1
ATOM 1487 C C . ARG A 1 181 ? -5.602 8.877 -14.831 1.00 88.62 181 ARG A C 1
ATOM 1489 O O . ARG A 1 181 ? -5.358 10.027 -14.480 1.00 88.62 181 ARG A O 1
ATOM 1496 N N . GLY A 1 182 ? -4.632 8.036 -15.189 1.00 87.81 182 GLY A N 1
ATOM 1497 C CA . GLY A 1 182 ? -3.222 8.431 -15.241 1.00 87.81 182 GLY A CA 1
ATOM 1498 C C . GLY A 1 182 ? -2.619 8.783 -13.876 1.00 87.81 182 GLY A C 1
ATOM 1499 O O . GLY A 1 182 ? -1.731 9.628 -13.802 1.00 87.81 182 GLY A O 1
ATOM 1500 N N . GLY A 1 183 ? -3.096 8.160 -12.795 1.00 85.44 183 GLY A N 1
ATOM 1501 C CA . GLY A 1 183 ? -2.570 8.353 -11.440 1.00 85.44 183 GLY A CA 1
ATOM 1502 C C . GLY A 1 183 ? -3.196 9.506 -10.650 1.00 85.44 183 GLY A C 1
ATOM 1503 O O . GLY A 1 183 ? -2.715 9.821 -9.565 1.00 85.44 183 GLY A O 1
ATOM 1504 N N . VAL A 1 184 ? -4.250 10.145 -11.169 1.00 86.50 184 VAL A N 1
ATOM 1505 C CA . VAL A 1 184 ? -5.003 11.174 -10.434 1.00 86.50 184 VAL A CA 1
ATOM 1506 C C . VAL A 1 184 ? -5.845 10.534 -9.324 1.00 86.50 184 VAL A C 1
ATOM 1508 O O . VAL A 1 184 ? -6.407 9.452 -9.513 1.00 86.50 184 VAL A O 1
ATOM 1511 N N . TYR A 1 185 ? -5.958 11.232 -8.187 1.00 84.94 185 TYR A N 1
ATOM 1512 C CA . TYR A 1 185 ? -6.750 10.812 -7.030 1.00 84.94 185 TYR A CA 1
ATOM 1513 C C . TYR A 1 185 ? -8.182 10.404 -7.387 1.00 84.94 185 TYR A C 1
ATOM 1515 O O . TYR A 1 185 ? -8.866 11.009 -8.223 1.00 84.94 185 TYR A O 1
ATOM 1523 N N . ILE A 1 186 ? -8.665 9.386 -6.681 1.00 82.00 186 ILE A N 1
ATOM 1524 C CA . ILE A 1 186 ? -10.042 8.916 -6.787 1.00 82.00 186 ILE A CA 1
ATOM 1525 C C . ILE A 1 186 ? -10.891 9.640 -5.741 1.00 82.00 186 ILE A C 1
ATOM 1527 O O . ILE A 1 186 ? -11.078 9.171 -4.617 1.00 82.00 186 ILE A O 1
ATOM 1531 N N . GLU A 1 187 ? -11.419 10.799 -6.122 1.00 70.81 187 GLU A N 1
ATOM 1532 C CA . GLU A 1 187 ? -12.374 11.550 -5.307 1.00 70.81 187 GLU A CA 1
ATOM 1533 C C . GLU A 1 187 ? -13.805 10.998 -5.456 1.00 70.81 187 GLU A C 1
ATOM 1535 O O . GLU A 1 187 ? -14.251 10.698 -6.564 1.00 70.81 187 GLU A O 1
ATOM 1540 N N . GLY A 1 188 ? -14.548 10.922 -4.343 1.00 59.59 188 GLY A N 1
ATOM 1541 C CA . GLY A 1 188 ? -16.017 10.974 -4.374 1.00 59.59 188 GLY A CA 1
ATOM 1542 C C . GLY A 1 188 ? -16.820 9.674 -4.514 1.00 59.59 188 GLY A C 1
ATOM 1543 O O . GLY A 1 188 ? -18.012 9.767 -4.773 1.00 59.59 188 GLY A O 1
ATOM 1544 N N . ASP A 1 189 ? -16.257 8.485 -4.289 1.00 48.66 189 ASP A N 1
ATOM 1545 C CA . ASP A 1 189 ? -17.021 7.218 -4.406 1.00 48.66 189 ASP A CA 1
ATOM 1546 C C . ASP A 1 189 ? -17.982 6.909 -3.239 1.00 48.66 189 ASP A C 1
ATOM 1548 O O . ASP A 1 189 ? -18.642 5.875 -3.243 1.00 48.66 189 ASP A O 1
ATOM 1552 N N . ASN A 1 190 ? -18.077 7.796 -2.247 1.00 43.12 190 ASN A N 1
ATOM 1553 C CA . ASN A 1 190 ? -19.063 7.703 -1.172 1.00 43.12 190 ASN A CA 1
ATOM 1554 C C . ASN A 1 190 ? -20.110 8.814 -1.340 1.00 43.12 190 ASN A C 1
ATOM 1556 O O . ASN A 1 190 ? -20.073 9.821 -0.627 1.00 43.12 190 ASN A O 1
ATOM 1560 N N . LYS A 1 191 ? -21.025 8.636 -2.293 1.00 34.94 191 LYS A N 1
ATOM 1561 C CA . LYS A 1 191 ? -22.365 9.229 -2.260 1.00 34.94 191 LYS A CA 1
ATOM 1562 C C . LYS A 1 191 ? -23.389 8.170 -2.621 1.00 34.94 191 LYS A C 1
ATOM 1564 O O . LYS A 1 191 ? -23.151 7.466 -3.625 1.00 34.94 191 LYS A O 1
#

Organism: Acromyrmex echinatior (NCBI:txid103372)

Nearest PDB structures (foldseek):
  3k9j-assembly3_B  TM=7.502E-01  e=6.199E-03  Homo sapiens
  3k9j-assembly2_A  TM=6.803E-01  e=5.862E-03  Homo sapiens
  3k9k-assembly3_B  TM=7.361E-01  e=1.283E-02  Homo sapiens